Protein AF-A0A445E9C0-F1 (afdb_monomer)

Structure (mmCIF, N/CA/C/O backbone):
data_AF-A0A445E9C0-F1
#
_entry.id   AF-A0A445E9C0-F1
#
loop_
_atom_site.group_PDB
_atom_site.id
_atom_site.type_symbol
_atom_site.label_atom_id
_atom_site.label_alt_id
_atom_site.label_comp_id
_atom_site.label_asym_id
_atom_site.label_entity_id
_atom_site.label_seq_id
_atom_site.pdbx_PDB_ins_code
_atom_site.Cartn_x
_atom_site.Cartn_y
_atom_site.Cartn_z
_atom_site.occupancy
_atom_site.B_iso_or_equiv
_atom_site.auth_seq_id
_atom_site.auth_comp_id
_atom_site.auth_asym_id
_atom_site.auth_atom_id
_atom_site.pdbx_PDB_model_num
ATOM 1 N N . MET A 1 1 ? -3.238 2.840 -32.984 1.00 71.00 1 MET A N 1
ATOM 2 C CA . MET A 1 1 ? -3.424 1.921 -31.841 1.00 71.00 1 MET A CA 1
ATOM 3 C C . MET A 1 1 ? -2.880 2.622 -30.608 1.00 71.00 1 MET A C 1
ATOM 5 O O . MET A 1 1 ? -1.748 3.082 -30.674 1.00 71.00 1 MET A O 1
ATOM 9 N N . THR A 1 2 ? -3.694 2.812 -29.567 1.00 92.88 2 THR A N 1
ATOM 10 C CA . THR A 1 2 ? -3.301 3.534 -28.337 1.00 92.88 2 THR A CA 1
ATOM 11 C C . THR A 1 2 ? -3.072 2.615 -27.149 1.00 92.88 2 THR A C 1
ATOM 13 O O . THR A 1 2 ? -2.412 3.015 -26.199 1.00 92.88 2 THR A O 1
ATOM 16 N N . GLU A 1 3 ? -3.582 1.393 -27.207 1.00 97.25 3 GLU A N 1
ATOM 17 C CA . GLU A 1 3 ? -3.459 0.401 -26.148 1.00 97.25 3 GLU A CA 1
ATOM 18 C C . GLU A 1 3 ? -3.110 -0.936 -26.793 1.00 97.25 3 GLU A C 1
ATOM 20 O O . GLU A 1 3 ? -3.640 -1.264 -27.860 1.00 97.25 3 GLU A O 1
ATOM 25 N N . LEU A 1 4 ? -2.200 -1.674 -26.169 1.00 97.25 4 LEU A N 1
ATOM 26 C CA . LEU A 1 4 ? -1.791 -3.000 -26.600 1.00 97.25 4 LEU A CA 1
ATOM 27 C C . LEU A 1 4 ? -1.614 -3.890 -25.371 1.00 97.25 4 LEU A C 1
ATOM 29 O O . LEU A 1 4 ? -0.887 -3.535 -24.448 1.00 97.25 4 LEU A O 1
ATOM 33 N N . VAL A 1 5 ? -2.263 -5.051 -25.391 1.00 97.06 5 VAL A N 1
ATOM 34 C CA . VAL A 1 5 ? -2.132 -6.083 -24.360 1.00 97.06 5 VAL A CA 1
ATOM 35 C C . VAL A 1 5 ? -1.561 -7.329 -25.018 1.00 97.06 5 VAL A C 1
ATOM 37 O O . VAL A 1 5 ? -2.159 -7.885 -25.941 1.00 97.06 5 VAL A O 1
ATOM 40 N N . LEU A 1 6 ? -0.399 -7.760 -24.549 1.00 95.00 6 LEU A N 1
ATOM 41 C CA . LEU A 1 6 ? 0.241 -9.008 -24.927 1.00 95.00 6 LEU A CA 1
ATOM 42 C C . LEU A 1 6 ? 0.178 -9.943 -23.725 1.00 95.00 6 LEU A C 1
ATOM 44 O O . LEU A 1 6 ? 0.790 -9.664 -22.701 1.00 95.00 6 LEU A O 1
ATOM 48 N N . SER A 1 7 ? -0.550 -11.052 -23.838 1.00 94.56 7 SER A N 1
ATOM 49 C CA . SER A 1 7 ? -0.717 -11.989 -22.726 1.00 94.56 7 SER A CA 1
ATOM 50 C C . SER A 1 7 ? -0.651 -13.447 -23.175 1.00 94.56 7 SER A C 1
ATOM 52 O O . SER A 1 7 ? -0.994 -13.773 -24.313 1.00 94.56 7 SER A O 1
ATOM 54 N N . GLY A 1 8 ? -0.206 -14.333 -22.282 1.00 88.44 8 GLY A N 1
ATOM 55 C CA . GLY A 1 8 ? -0.289 -15.789 -22.451 1.00 88.44 8 GLY A CA 1
ATOM 56 C C . GLY A 1 8 ? 0.671 -16.383 -23.485 1.00 88.44 8 GLY A C 1
ATOM 57 O O . GLY A 1 8 ? 0.443 -17.481 -23.995 1.00 88.44 8 GLY A O 1
ATOM 58 N N . CYS A 1 9 ? 1.754 -15.682 -23.812 1.00 85.56 9 CYS A N 1
ATOM 59 C CA . CYS A 1 9 ? 2.730 -16.108 -24.813 1.00 85.56 9 CYS A CA 1
ATOM 60 C C . CYS A 1 9 ? 3.862 -16.953 -24.199 1.00 85.56 9 CYS A C 1
ATOM 62 O O . CYS A 1 9 ? 5.043 -16.646 -24.364 1.00 85.56 9 CYS A O 1
ATOM 64 N N . GLY A 1 10 ? 3.525 -18.061 -23.529 1.00 84.94 10 GLY A N 1
ATOM 65 C CA . GLY A 1 10 ? 4.489 -18.878 -22.767 1.00 84.94 10 GLY A CA 1
ATOM 66 C C . GLY A 1 10 ? 5.601 -19.547 -23.595 1.00 84.94 10 GLY A C 1
ATOM 67 O O . GLY A 1 10 ? 6.602 -20.012 -23.056 1.00 84.94 10 GLY A O 1
ATOM 68 N N . ASN A 1 11 ? 5.468 -19.585 -24.925 1.00 87.94 11 ASN A N 1
ATOM 69 C CA . ASN A 1 11 ? 6.505 -20.095 -25.827 1.00 87.94 11 ASN A CA 1
ATOM 70 C C . ASN A 1 11 ? 7.369 -19.007 -26.473 1.00 87.94 11 ASN A C 1
ATOM 72 O O . ASN A 1 11 ? 8.263 -19.353 -27.242 1.00 87.94 11 ASN A O 1
ATOM 76 N N . CYS A 1 12 ? 7.108 -17.729 -26.197 1.00 89.19 12 CYS A N 1
ATOM 77 C CA . CYS A 1 12 ? 7.834 -16.624 -26.805 1.00 89.19 12 CYS A CA 1
ATOM 78 C C . CYS A 1 12 ? 9.147 -16.348 -26.062 1.00 89.19 12 CYS A C 1
ATOM 80 O O . CYS A 1 12 ? 9.177 -16.328 -24.834 1.00 89.19 12 CYS A O 1
ATOM 82 N N . TRP A 1 13 ? 10.227 -16.140 -26.813 1.00 88.88 13 TRP A N 1
ATOM 83 C CA . TRP A 1 13 ? 11.582 -15.962 -26.273 1.00 88.88 13 TRP A CA 1
ATOM 84 C C . TRP A 1 13 ? 12.042 -14.502 -26.345 1.00 88.88 13 TRP A C 1
ATOM 86 O O . TRP A 1 13 ? 12.984 -14.133 -25.651 1.00 88.88 13 TRP A O 1
ATOM 96 N N . VAL A 1 14 ? 11.366 -13.694 -27.168 1.00 89.12 14 VAL A N 1
ATOM 97 C CA . VAL A 1 14 ? 11.696 -12.301 -27.488 1.00 89.12 14 VAL A CA 1
ATOM 98 C C . VAL A 1 14 ? 10.394 -11.505 -27.571 1.00 89.12 14 VAL A C 1
ATOM 100 O O . VAL A 1 14 ? 9.390 -12.013 -28.071 1.00 89.12 14 VAL A O 1
ATOM 103 N N . LEU A 1 15 ? 10.381 -10.277 -27.061 1.00 91.19 15 LEU A N 1
ATOM 104 C CA . LEU A 1 15 ? 9.235 -9.385 -27.232 1.00 91.19 15 LEU A CA 1
ATOM 105 C C . LEU A 1 15 ? 9.271 -8.735 -28.622 1.00 91.19 15 LEU A C 1
ATOM 107 O O . LEU A 1 15 ? 10.353 -8.455 -29.129 1.00 91.19 15 LEU A O 1
ATOM 111 N N . PRO A 1 16 ? 8.115 -8.471 -29.251 1.00 89.44 16 PRO A N 1
ATOM 112 C CA . PRO A 1 16 ? 8.094 -7.740 -30.513 1.00 89.44 16 PRO A CA 1
ATOM 113 C C . PRO A 1 16 ? 8.653 -6.318 -30.343 1.00 89.44 16 PRO A C 1
ATOM 115 O O . PRO A 1 16 ? 8.582 -5.739 -29.257 1.00 89.44 16 PRO A O 1
ATOM 118 N N . SER A 1 17 ? 9.148 -5.729 -31.431 1.00 90.44 17 SER A N 1
ATOM 119 C CA . SER A 1 17 ? 9.587 -4.331 -31.465 1.00 90.44 17 SER A CA 1
ATOM 120 C C . SER A 1 17 ? 8.385 -3.391 -31.378 1.00 90.44 17 SER A C 1
ATOM 122 O O . SER A 1 17 ? 7.628 -3.230 -32.336 1.00 90.44 17 SER A O 1
ATOM 124 N N . LEU A 1 18 ? 8.186 -2.776 -30.211 1.00 92.38 18 LEU A N 1
ATOM 125 C CA . LEU A 1 18 ? 7.021 -1.927 -29.928 1.00 92.38 18 LEU A CA 1
ATOM 126 C C . LEU A 1 18 ? 7.375 -0.449 -29.764 1.00 92.38 18 LEU A C 1
ATOM 128 O O . LEU A 1 18 ? 6.487 0.399 -29.869 1.00 92.38 18 LEU A O 1
ATOM 132 N N . GLY A 1 19 ? 8.653 -0.122 -29.548 1.00 88.50 19 GLY A N 1
ATOM 133 C CA . GLY A 1 19 ? 9.086 1.248 -29.266 1.00 88.50 19 GLY A CA 1
ATOM 134 C C . GLY A 1 19 ? 8.800 2.251 -30.383 1.00 88.50 19 GLY A C 1
ATOM 135 O O . GLY A 1 19 ? 8.646 3.436 -30.110 1.00 88.50 19 GLY A O 1
ATOM 136 N N . GLN A 1 20 ? 8.630 1.793 -31.623 1.00 89.44 20 GLN A N 1
ATOM 137 C CA . GLN A 1 20 ? 8.367 2.666 -32.771 1.00 89.44 20 GLN A CA 1
ATOM 138 C C . GLN A 1 20 ? 6.883 3.025 -32.947 1.00 89.44 20 GLN A C 1
ATOM 140 O O . GLN A 1 20 ? 6.543 3.858 -33.788 1.00 89.44 20 GLN A O 1
ATOM 145 N N . LEU A 1 21 ? 5.974 2.439 -32.156 1.00 91.12 21 LEU A N 1
ATOM 146 C CA . LEU A 1 21 ? 4.537 2.688 -32.276 1.00 91.12 21 LEU A CA 1
ATOM 147 C C . LEU A 1 21 ? 4.193 4.129 -31.838 1.00 91.12 21 LEU A C 1
ATOM 149 O O . LEU A 1 21 ? 4.183 4.431 -30.643 1.00 91.12 21 LEU A O 1
ATOM 153 N N . PRO A 1 22 ? 3.838 5.041 -32.770 1.00 88.81 22 PRO A N 1
ATOM 154 C CA . PRO A 1 22 ? 3.845 6.483 -32.507 1.00 88.81 22 PRO A CA 1
ATOM 155 C C . PRO A 1 22 ? 2.691 6.967 -31.627 1.00 88.81 22 PRO A C 1
ATOM 157 O O . PRO A 1 22 ? 2.725 8.091 -31.142 1.00 88.81 22 PRO A O 1
ATOM 160 N N . SER A 1 23 ? 1.648 6.155 -31.451 1.00 94.56 23 SER A N 1
ATOM 161 C CA . SER A 1 23 ? 0.447 6.519 -30.688 1.00 94.56 23 SER A CA 1
ATOM 162 C C . SER A 1 23 ? 0.188 5.608 -29.492 1.00 94.56 23 SER A C 1
ATOM 164 O O . SER A 1 23 ? -0.851 5.766 -28.852 1.00 94.56 23 SER A O 1
ATOM 166 N N . LEU A 1 24 ? 1.078 4.650 -29.208 1.00 96.94 24 LEU A N 1
ATOM 167 C CA . LEU A 1 24 ? 0.902 3.707 -28.107 1.00 96.94 24 LEU A CA 1
ATOM 168 C C . LEU A 1 24 ? 1.020 4.450 -26.771 1.00 96.94 24 LEU A C 1
ATOM 170 O O . LEU A 1 24 ? 2.038 5.081 -26.509 1.00 96.94 24 LEU A O 1
ATOM 174 N N . LYS A 1 25 ? -0.032 4.385 -25.951 1.00 97.75 25 LYS A N 1
ATOM 175 C CA . LYS A 1 25 ? -0.150 5.033 -24.636 1.00 97.75 25 LYS A CA 1
ATOM 176 C C . LYS A 1 25 ? -0.137 4.026 -23.493 1.00 97.75 25 LYS A C 1
ATOM 178 O O . LYS A 1 25 ? 0.461 4.316 -22.463 1.00 97.75 25 LYS A O 1
ATOM 183 N N . THR A 1 26 ? -0.745 2.862 -23.694 1.00 98.25 26 THR A N 1
ATOM 184 C CA . THR A 1 26 ? -0.812 1.796 -22.690 1.00 98.25 26 THR A CA 1
ATOM 185 C C . THR A 1 26 ? -0.255 0.512 -23.275 1.00 98.25 26 THR A C 1
ATOM 187 O O . THR A 1 26 ? -0.689 0.081 -24.344 1.00 98.25 26 THR A O 1
ATOM 190 N N . LEU A 1 27 ? 0.689 -0.098 -22.569 1.00 98.00 27 LEU A N 1
ATOM 191 C CA . LEU A 1 27 ? 1.257 -1.390 -22.915 1.00 98.00 27 LEU A CA 1
ATOM 192 C C . LEU A 1 27 ? 1.183 -2.314 -21.704 1.00 98.00 27 LEU A C 1
ATOM 194 O O . LEU A 1 27 ? 1.716 -1.994 -20.644 1.00 98.00 27 LEU A O 1
ATOM 198 N N . GLU A 1 28 ? 0.541 -3.461 -21.878 1.00 97.94 28 GLU A N 1
ATOM 199 C CA . GLU A 1 28 ? 0.533 -4.542 -20.898 1.00 97.94 28 GLU A CA 1
ATOM 200 C C . GLU A 1 28 ? 1.195 -5.780 -21.497 1.00 97.94 28 GLU A C 1
ATOM 202 O O . GLU A 1 28 ? 0.873 -6.191 -22.612 1.00 97.94 28 GLU A O 1
ATOM 207 N N . ILE A 1 29 ? 2.125 -6.367 -20.751 1.00 96.94 29 ILE A N 1
ATOM 208 C CA . ILE A 1 29 ? 2.843 -7.583 -21.114 1.00 96.94 29 ILE A CA 1
ATOM 209 C C . ILE A 1 29 ? 2.711 -8.555 -19.951 1.00 96.94 29 ILE A C 1
ATOM 211 O O . ILE A 1 29 ? 3.208 -8.283 -18.861 1.00 96.94 29 ILE A O 1
ATOM 215 N N . SER A 1 30 ? 2.049 -9.689 -20.167 1.00 96.75 30 SER A N 1
ATOM 216 C CA . SER A 1 30 ? 1.830 -10.671 -19.109 1.00 96.75 30 SER A CA 1
ATOM 217 C C . SER A 1 30 ? 2.026 -12.123 -19.542 1.00 96.75 30 SER A C 1
ATOM 219 O O . SER A 1 30 ? 1.772 -12.498 -20.687 1.00 96.75 30 SER A O 1
ATOM 221 N N . CYS A 1 31 ? 2.482 -12.973 -18.620 1.00 94.69 31 CYS A N 1
ATOM 222 C CA . CYS A 1 31 ? 2.599 -14.426 -18.827 1.00 94.69 31 CYS A CA 1
ATOM 223 C C . CYS A 1 31 ? 3.508 -14.818 -20.018 1.00 94.69 31 CYS A C 1
ATOM 225 O O . CYS A 1 31 ? 3.124 -15.605 -20.891 1.00 94.69 31 CYS A O 1
ATOM 227 N N . PHE A 1 32 ? 4.716 -14.244 -20.071 1.00 94.12 32 PHE A N 1
ATOM 228 C CA . PHE A 1 32 ? 5.767 -14.568 -21.048 1.00 94.12 32 PHE A CA 1
ATOM 229 C C . PHE A 1 32 ? 6.854 -15.443 -20.402 1.00 94.12 32 PHE A C 1
ATOM 231 O O . PHE A 1 32 ? 7.909 -14.967 -19.984 1.00 94.12 32 PHE A O 1
ATOM 238 N N . ASP A 1 33 ? 6.599 -16.750 -20.336 1.00 92.88 33 ASP A N 1
ATOM 239 C CA . ASP A 1 33 ? 7.371 -17.682 -19.499 1.00 92.88 33 ASP A CA 1
ATOM 240 C C . ASP A 1 33 ? 8.822 -17.918 -19.933 1.00 92.88 33 ASP A C 1
ATOM 242 O O . ASP A 1 33 ? 9.643 -18.325 -19.111 1.00 92.88 33 ASP A O 1
ATOM 246 N N . LYS A 1 34 ? 9.153 -17.700 -21.213 1.00 93.56 34 LYS A N 1
ATOM 247 C CA . LYS A 1 34 ? 10.481 -17.999 -21.783 1.00 93.56 34 LYS A CA 1
ATOM 248 C C . LYS A 1 34 ? 11.332 -16.772 -22.087 1.00 93.56 34 LYS A C 1
ATOM 250 O O . LYS A 1 34 ? 12.518 -16.940 -22.377 1.00 93.56 34 LYS A O 1
ATOM 255 N N . VAL A 1 35 ? 10.770 -15.566 -22.013 1.00 94.38 35 VAL A N 1
ATOM 256 C CA . VAL A 1 35 ? 11.532 -14.332 -22.238 1.00 94.38 35 VAL A CA 1
ATOM 257 C C . VAL A 1 35 ? 12.534 -14.167 -21.105 1.00 94.38 35 VAL A C 1
ATOM 259 O O . VAL A 1 35 ? 12.156 -14.113 -19.936 1.00 94.38 35 VAL A O 1
ATOM 262 N N . LYS A 1 36 ? 13.820 -14.103 -21.459 1.00 92.81 36 LYS A N 1
ATOM 263 C CA . LYS A 1 36 ? 14.916 -13.914 -20.498 1.00 92.81 36 LYS A CA 1
ATOM 264 C C . LYS A 1 36 ? 15.433 -12.490 -20.438 1.00 92.81 36 LYS A C 1
ATOM 266 O O . LYS A 1 36 ? 15.950 -12.063 -19.411 1.00 92.81 36 LYS A O 1
ATOM 271 N N . MET A 1 37 ? 15.296 -11.752 -21.525 1.00 90.69 37 MET A N 1
ATOM 272 C CA . MET A 1 37 ? 15.827 -10.409 -21.650 1.00 90.69 37 MET A CA 1
ATOM 273 C C . MET A 1 37 ? 14.826 -9.559 -22.414 1.00 90.69 37 MET A C 1
ATOM 275 O O . MET A 1 37 ? 14.241 -10.026 -23.388 1.00 90.69 37 MET A O 1
ATOM 279 N N . ILE A 1 38 ? 14.645 -8.328 -21.951 1.00 91.12 38 ILE A N 1
ATOM 280 C CA . ILE A 1 38 ? 14.061 -7.256 -22.753 1.00 91.12 38 ILE A CA 1
ATOM 281 C C . ILE A 1 38 ? 15.251 -6.438 -23.248 1.00 91.12 38 ILE A C 1
ATOM 283 O O . ILE A 1 38 ? 15.847 -5.698 -22.460 1.00 91.12 38 ILE A O 1
ATOM 287 N N . GLY A 1 39 ? 15.662 -6.680 -24.494 1.00 87.12 39 GLY A N 1
ATOM 288 C CA . GLY A 1 39 ? 16.834 -6.060 -25.106 1.00 87.12 39 GLY A CA 1
ATOM 289 C C . GLY A 1 39 ? 16.505 -4.854 -25.983 1.00 87.12 39 GLY A C 1
ATOM 290 O O . GLY A 1 39 ? 15.358 -4.402 -26.065 1.00 87.12 39 GLY A O 1
ATOM 291 N N . GLY A 1 40 ? 17.531 -4.343 -26.666 1.00 83.19 40 GLY A N 1
ATOM 292 C CA . GLY A 1 40 ? 17.436 -3.267 -27.658 1.00 83.19 40 GLY A CA 1
ATOM 293 C C . GLY A 1 40 ? 16.320 -3.443 -28.703 1.00 83.19 40 GLY A C 1
ATOM 294 O O . GLY A 1 40 ? 15.695 -2.458 -29.106 1.00 83.19 40 GLY A O 1
ATOM 295 N N . GLU A 1 41 ? 16.016 -4.686 -29.087 1.00 86.75 41 GLU A N 1
ATOM 296 C CA . GLU A 1 41 ? 14.986 -5.044 -30.069 1.00 86.75 41 GLU A CA 1
ATOM 297 C C . GLU A 1 41 ? 13.571 -4.619 -29.656 1.00 86.75 41 GLU A C 1
ATOM 299 O O . GLU A 1 41 ? 12.702 -4.404 -30.500 1.00 86.75 41 GLU A O 1
ATOM 304 N N . PHE A 1 42 ? 13.331 -4.444 -28.354 1.00 90.06 42 PHE A N 1
ATOM 305 C CA . PHE A 1 42 ? 12.055 -3.959 -27.838 1.00 90.06 42 PHE A CA 1
ATOM 306 C C . PHE A 1 42 ? 11.797 -2.494 -28.226 1.00 90.06 42 PHE A C 1
ATOM 308 O O . PHE A 1 42 ? 10.653 -2.090 -28.471 1.00 90.06 42 PHE A O 1
ATOM 315 N N . TYR A 1 43 ? 12.869 -1.702 -28.310 1.00 87.06 43 TYR A N 1
ATOM 316 C CA . TYR A 1 43 ? 12.831 -0.266 -28.574 1.00 87.06 43 TYR A CA 1
ATOM 317 C C . TYR A 1 43 ? 12.818 0.057 -30.072 1.00 87.06 43 TYR A C 1
ATOM 319 O O . TYR A 1 43 ? 12.137 0.996 -30.495 1.00 87.06 43 TYR A O 1
ATOM 327 N N . LYS A 1 44 ? 13.558 -0.705 -30.884 1.00 81.12 44 LYS A N 1
ATOM 328 C CA . LYS A 1 44 ? 13.691 -0.485 -32.330 1.00 81.12 44 LYS A CA 1
ATOM 329 C C . LYS A 1 44 ? 13.917 -1.792 -33.082 1.00 81.12 44 LYS A C 1
ATOM 331 O O . LYS A 1 44 ? 14.452 -2.741 -32.520 1.00 81.12 44 LYS A O 1
ATOM 336 N N . ASP A 1 45 ? 13.517 -1.799 -34.347 1.00 72.50 45 ASP A N 1
ATOM 337 C CA . ASP A 1 45 ? 13.813 -2.891 -35.272 1.00 72.50 45 ASP A CA 1
ATOM 338 C C . ASP A 1 45 ? 15.271 -2.783 -35.755 1.00 72.50 45 ASP A C 1
ATOM 340 O O . ASP A 1 45 ? 15.788 -1.677 -35.950 1.00 72.50 45 ASP A O 1
ATOM 344 N N . ASP A 1 46 ? 15.950 -3.916 -35.918 1.00 61.72 46 ASP A N 1
ATOM 345 C CA . ASP A 1 46 ? 17.375 -3.987 -36.274 1.00 61.72 46 ASP A CA 1
ATOM 346 C C . ASP A 1 46 ? 17.650 -3.638 -37.752 1.00 61.72 46 ASP A C 1
ATOM 348 O O . ASP A 1 46 ? 18.793 -3.377 -38.134 1.00 61.72 46 ASP A O 1
ATOM 352 N N . GLY A 1 47 ? 16.596 -3.562 -38.571 1.00 56.25 47 GLY A N 1
ATOM 353 C CA . GLY A 1 47 ? 16.661 -3.320 -40.013 1.00 56.25 47 GLY A CA 1
ATOM 354 C C . GLY A 1 47 ? 16.504 -1.868 -40.478 1.00 56.25 47 GLY A C 1
ATOM 355 O O . GLY A 1 47 ? 16.536 -1.626 -41.686 1.00 56.25 47 GLY A O 1
ATOM 356 N N . THR A 1 48 ? 16.316 -0.897 -39.578 1.00 54.72 48 THR A N 1
ATOM 357 C CA . THR A 1 48 ? 16.024 0.496 -39.963 1.00 54.72 48 THR A CA 1
ATOM 358 C C . THR A 1 48 ? 17.034 1.498 -39.405 1.00 54.72 48 THR A C 1
ATOM 360 O O . THR A 1 48 ? 17.147 1.659 -38.189 1.00 54.72 48 THR A O 1
ATOM 363 N N . ASP A 1 49 ? 17.715 2.228 -40.298 1.00 49.00 49 ASP A N 1
ATOM 364 C CA . ASP A 1 49 ? 18.507 3.430 -39.991 1.00 49.00 49 ASP A CA 1
ATOM 365 C C . ASP A 1 49 ? 17.574 4.571 -39.532 1.00 49.00 49 ASP A C 1
ATOM 367 O O . ASP A 1 49 ? 17.279 5.526 -40.250 1.00 49.00 49 ASP A O 1
ATOM 371 N N . HIS A 1 50 ? 17.055 4.453 -38.313 1.00 54.41 50 HIS A N 1
ATOM 372 C CA . HIS A 1 50 ? 16.313 5.502 -37.616 1.00 54.41 50 HIS A CA 1
ATOM 373 C C . HIS A 1 50 ? 17.207 6.117 -36.538 1.00 54.41 50 HIS A C 1
ATOM 375 O O . HIS A 1 50 ? 16.915 6.058 -35.343 1.00 54.41 50 HIS A O 1
ATOM 381 N N . GLN A 1 51 ? 18.343 6.682 -36.962 1.00 54.69 51 GLN A N 1
ATOM 382 C CA . GLN A 1 51 ? 19.165 7.517 -36.088 1.00 54.69 51 GLN A CA 1
ATOM 383 C C . GLN A 1 51 ? 18.311 8.702 -35.599 1.00 54.69 51 GLN A C 1
ATOM 385 O O . GLN A 1 51 ? 17.963 9.579 -36.387 1.00 54.69 51 GLN A O 1
ATOM 390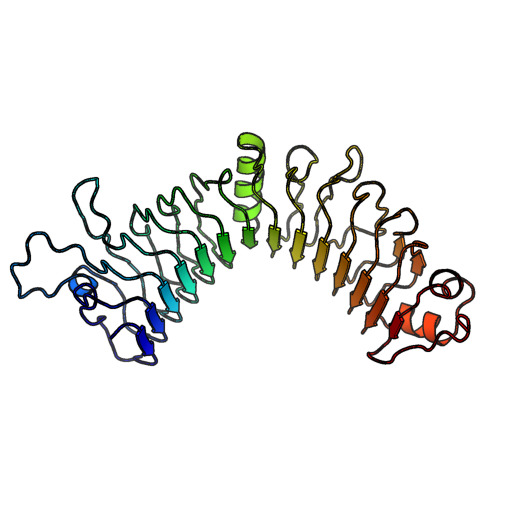 N N . GLY A 1 52 ? 17.950 8.703 -34.311 1.00 62.41 52 GLY A N 1
ATOM 391 C CA . GLY A 1 52 ? 17.318 9.842 -33.632 1.00 62.41 52 GLY A CA 1
ATOM 392 C C . GLY A 1 52 ? 15.819 9.745 -33.308 1.00 62.41 52 GLY A C 1
ATOM 393 O O . GLY A 1 52 ? 15.271 10.728 -32.815 1.00 62.41 52 GLY A O 1
ATOM 394 N N . GLU A 1 53 ? 15.122 8.622 -33.541 1.00 73.94 53 GLU A N 1
ATOM 395 C CA . GLU A 1 53 ? 13.736 8.477 -33.049 1.00 73.94 53 GLU A CA 1
ATOM 396 C C . GLU A 1 53 ? 13.693 7.944 -31.611 1.00 73.94 53 GLU A C 1
ATOM 398 O O . GLU A 1 53 ? 14.100 6.815 -31.340 1.00 73.94 53 GLU A O 1
ATOM 403 N N . ILE A 1 54 ? 13.149 8.758 -30.698 1.00 82.38 54 ILE A N 1
ATOM 404 C CA . ILE A 1 54 ? 12.935 8.392 -29.293 1.00 82.38 54 ILE A CA 1
ATOM 405 C C . ILE A 1 54 ? 11.892 7.259 -29.220 1.00 82.38 54 ILE A C 1
ATOM 407 O O . ILE A 1 54 ? 10.734 7.474 -29.614 1.00 82.38 54 ILE A O 1
ATOM 411 N N . PRO A 1 55 ? 12.257 6.069 -28.702 1.00 88.75 55 PRO A N 1
ATOM 412 C CA . PRO A 1 55 ? 11.312 4.980 -28.487 1.00 88.75 55 PRO A CA 1
ATOM 413 C C . PRO A 1 55 ? 10.166 5.399 -27.560 1.00 88.75 55 PRO A C 1
ATOM 415 O O . PRO A 1 55 ? 10.297 6.312 -26.752 1.00 88.75 55 PRO A O 1
ATOM 418 N N . PHE A 1 56 ? 9.015 4.740 -27.684 1.00 91.50 56 PHE A N 1
ATOM 419 C CA . PHE A 1 56 ? 7.865 4.882 -26.786 1.00 91.50 56 PHE A CA 1
ATOM 420 C C . PHE A 1 56 ? 7.462 6.342 -26.477 1.00 91.50 56 PHE A C 1
ATOM 422 O O . PHE A 1 56 ? 6.958 6.644 -25.396 1.00 91.50 56 PHE A O 1
ATOM 429 N N . ARG A 1 57 ? 7.608 7.255 -27.451 1.00 90.62 57 ARG A N 1
ATOM 430 C CA . ARG A 1 57 ? 7.362 8.709 -27.314 1.00 90.62 57 ARG A CA 1
ATOM 431 C C . ARG A 1 57 ? 6.007 9.123 -26.725 1.00 90.62 57 ARG A C 1
ATOM 433 O O . ARG A 1 57 ? 5.868 10.249 -26.262 1.00 90.62 57 ARG A O 1
ATOM 440 N N . SER A 1 58 ? 4.996 8.256 -26.798 1.00 94.88 58 SER A N 1
ATOM 441 C CA . SER A 1 58 ? 3.632 8.502 -26.299 1.00 94.88 58 SER A CA 1
ATOM 442 C C . SER A 1 58 ? 3.212 7.576 -25.155 1.00 94.88 58 SER A C 1
ATOM 444 O O . SER A 1 58 ? 2.081 7.698 -24.675 1.00 94.88 58 SER A O 1
ATOM 446 N N . LEU A 1 59 ? 4.078 6.645 -24.735 1.00 96.38 59 LEU A N 1
ATOM 447 C CA . LEU A 1 59 ? 3.727 5.638 -23.739 1.00 96.38 59 LEU A CA 1
ATOM 448 C C . LEU A 1 59 ? 3.607 6.298 -22.367 1.00 96.38 59 LEU A C 1
ATOM 450 O O . LEU A 1 59 ? 4.553 6.913 -21.889 1.00 96.38 59 LEU A O 1
ATOM 454 N N . LYS A 1 60 ? 2.436 6.151 -21.751 1.00 97.50 60 LYS A N 1
ATOM 455 C CA . LYS A 1 60 ? 2.080 6.691 -20.433 1.00 97.50 60 LYS A CA 1
ATOM 456 C C . LYS A 1 60 ? 2.029 5.614 -19.364 1.00 97.50 60 LYS A C 1
ATOM 458 O O . LYS A 1 60 ? 2.313 5.901 -18.206 1.00 97.50 60 LYS A O 1
ATOM 463 N N . THR A 1 61 ? 1.679 4.392 -19.748 1.00 98.19 61 THR A N 1
ATOM 464 C CA . THR A 1 61 ? 1.450 3.297 -18.811 1.00 98.19 61 THR A CA 1
ATOM 465 C C . THR A 1 61 ? 2.086 2.017 -19.329 1.00 98.19 61 THR A C 1
ATOM 467 O O . THR A 1 61 ? 1.805 1.597 -20.454 1.00 98.19 61 THR A O 1
ATOM 470 N N . LEU A 1 62 ? 2.926 1.404 -18.496 1.00 97.25 62 LEU A N 1
ATOM 471 C CA . LEU A 1 62 ? 3.586 0.135 -18.773 1.00 97.25 62 LEU A CA 1
ATOM 472 C C . LEU A 1 62 ? 3.361 -0.839 -17.617 1.00 97.25 62 LEU A C 1
ATOM 474 O O . LEU A 1 62 ? 3.811 -0.603 -16.495 1.00 97.25 62 LEU A O 1
ATOM 478 N N . TYR A 1 63 ? 2.695 -1.947 -17.923 1.00 97.62 63 TYR A N 1
ATOM 479 C CA . TYR A 1 63 ? 2.480 -3.056 -17.006 1.00 97.62 63 TYR A CA 1
ATOM 480 C C . TYR A 1 63 ? 3.222 -4.286 -17.503 1.00 97.62 63 TYR A C 1
ATOM 482 O O . TYR A 1 63 ? 3.034 -4.712 -18.641 1.00 97.62 63 TYR A O 1
ATOM 490 N N . ILE A 1 64 ? 4.054 -4.866 -16.645 1.00 95.81 64 ILE A N 1
ATOM 491 C CA . ILE A 1 64 ? 4.750 -6.118 -16.924 1.00 95.81 64 ILE A CA 1
ATOM 492 C C . ILE A 1 64 ? 4.466 -7.083 -15.781 1.00 95.81 64 ILE A C 1
ATOM 494 O O . ILE A 1 64 ? 4.751 -6.769 -14.626 1.00 95.81 64 ILE A O 1
ATOM 498 N N . SER A 1 65 ? 3.891 -8.249 -16.069 1.00 96.44 65 SER A N 1
ATOM 499 C CA . SER A 1 65 ? 3.580 -9.214 -15.017 1.00 96.44 65 SER A CA 1
ATOM 500 C C . SER A 1 65 ? 3.799 -10.674 -15.392 1.00 96.44 65 SER A C 1
ATOM 502 O O . SER A 1 65 ? 3.662 -11.078 -16.543 1.00 96.44 65 SER A O 1
ATOM 504 N N . GLY A 1 66 ? 4.143 -11.504 -14.408 1.00 94.75 66 GLY A N 1
ATOM 505 C CA . GLY A 1 66 ? 4.238 -12.950 -14.604 1.00 94.75 66 GLY A CA 1
ATOM 506 C C . GLY A 1 66 ? 5.256 -13.330 -15.680 1.00 94.75 66 GLY A C 1
ATOM 507 O O . GLY A 1 66 ? 4.926 -14.046 -16.624 1.00 94.75 66 GLY A O 1
ATOM 508 N N . MET A 1 67 ? 6.488 -12.829 -15.560 1.00 94.38 67 MET A N 1
ATOM 509 C CA . MET A 1 67 ? 7.605 -13.172 -16.448 1.00 94.38 67 MET A CA 1
ATOM 510 C C . MET A 1 67 ? 8.681 -13.942 -15.660 1.00 94.38 67 MET A C 1
ATOM 512 O O . MET A 1 67 ? 9.706 -13.378 -15.273 1.00 94.38 67 MET A O 1
ATOM 516 N N . PRO A 1 68 ? 8.476 -15.247 -15.390 1.00 93.44 68 PRO A N 1
ATOM 517 C CA . PRO A 1 68 ? 9.290 -16.022 -14.446 1.00 93.44 68 PRO A CA 1
ATOM 518 C C . PRO A 1 68 ? 10.744 -16.255 -14.883 1.00 93.44 68 PRO A C 1
ATOM 520 O O . PRO A 1 68 ? 11.597 -16.553 -14.044 1.00 93.44 68 PRO A O 1
ATOM 523 N N . CYS A 1 69 ? 11.042 -16.157 -16.183 1.00 94.19 69 CYS A N 1
ATOM 524 C CA . CYS A 1 69 ? 12.401 -16.299 -16.713 1.00 94.19 69 CYS A CA 1
ATOM 525 C C . CYS A 1 69 ? 13.101 -14.971 -16.998 1.00 94.19 69 CYS A C 1
ATOM 527 O O . CYS A 1 69 ? 14.263 -15.013 -17.393 1.00 94.19 69 CYS A O 1
ATOM 529 N N . TRP A 1 70 ? 12.435 -13.830 -16.814 1.00 93.50 70 TRP A N 1
ATOM 530 C CA . TRP A 1 70 ? 13.006 -12.536 -17.159 1.00 93.50 70 TRP A CA 1
ATOM 531 C C . TRP A 1 70 ? 14.110 -12.156 -16.176 1.00 93.50 70 TRP A C 1
ATOM 533 O O . TRP A 1 70 ? 13.870 -12.025 -14.981 1.00 93.50 70 TRP A O 1
ATOM 543 N N . GLU A 1 71 ? 15.327 -12.015 -16.695 1.00 91.25 71 GLU A N 1
ATOM 544 C CA . GLU A 1 71 ? 16.550 -11.806 -15.924 1.00 91.25 71 GLU A CA 1
ATOM 545 C C . GLU A 1 71 ? 17.103 -10.387 -16.069 1.00 91.25 71 GLU A C 1
ATOM 547 O O . GLU A 1 71 ? 17.631 -9.847 -15.102 1.00 91.25 71 GLU A O 1
ATOM 552 N N . LYS A 1 72 ? 17.002 -9.766 -17.250 1.00 88.88 72 LYS A N 1
ATOM 553 C CA . LYS A 1 72 ? 17.631 -8.463 -17.520 1.00 88.88 72 LYS A CA 1
ATOM 554 C C . LYS A 1 72 ? 16.734 -7.543 -18.342 1.00 88.88 72 LYS A C 1
ATOM 556 O O . LYS A 1 72 ? 16.144 -7.966 -19.339 1.00 88.88 72 LYS A O 1
ATOM 561 N N . TRP A 1 73 ? 16.688 -6.272 -17.954 1.00 89.19 73 TRP A N 1
ATOM 562 C CA . TRP A 1 73 ? 16.203 -5.178 -18.793 1.00 89.19 73 TRP A CA 1
ATOM 563 C C . TRP A 1 73 ? 17.405 -4.377 -19.295 1.00 89.19 73 TRP A C 1
ATOM 565 O O . TRP A 1 73 ? 18.182 -3.853 -18.501 1.00 89.19 73 TRP A O 1
ATOM 575 N N . GLU A 1 74 ? 17.607 -4.322 -20.607 1.00 82.75 74 GLU A N 1
ATOM 576 C CA . GLU A 1 74 ? 18.647 -3.487 -21.200 1.00 82.75 74 GLU A CA 1
ATOM 577 C C . GLU A 1 74 ? 18.217 -2.013 -21.233 1.00 82.75 74 GLU A C 1
ATOM 579 O O . GLU A 1 74 ? 17.146 -1.668 -21.748 1.00 82.75 74 GLU A O 1
ATOM 584 N N . SER A 1 75 ? 19.053 -1.141 -20.661 1.00 72.56 75 SER A N 1
ATOM 585 C CA . SER A 1 75 ? 18.878 0.304 -20.791 1.00 72.56 75 SER A CA 1
ATOM 586 C C . SER A 1 75 ? 19.145 0.711 -22.232 1.00 72.56 75 SER A C 1
ATOM 588 O O . SER A 1 75 ? 20.114 0.267 -22.842 1.00 72.56 75 SER A O 1
ATOM 590 N N . PHE A 1 76 ? 18.300 1.585 -22.763 1.00 70.06 76 PHE A N 1
ATOM 591 C CA . PHE A 1 76 ? 18.559 2.227 -24.039 1.00 70.06 76 PHE A CA 1
ATOM 592 C C . PHE A 1 76 ? 19.517 3.396 -23.783 1.00 70.06 76 PHE A C 1
ATOM 594 O O . PHE A 1 76 ? 19.139 4.359 -23.116 1.00 70.06 76 PHE A O 1
ATOM 601 N N . GLU A 1 77 ? 20.773 3.266 -24.217 1.00 59.38 77 GLU A N 1
ATOM 602 C CA . GLU A 1 77 ? 21.754 4.350 -24.139 1.00 59.38 77 GLU A CA 1
ATOM 603 C C . GLU A 1 77 ? 21.350 5.456 -25.114 1.00 59.38 77 GLU A C 1
ATOM 605 O O . GLU A 1 77 ? 21.287 5.261 -26.328 1.00 59.38 77 GLU A O 1
ATOM 610 N N . CYS A 1 78 ? 21.057 6.610 -24.545 1.00 57.59 78 CYS A N 1
ATOM 611 C CA . CYS A 1 78 ? 20.763 7.849 -25.229 1.00 57.59 78 CYS A CA 1
ATOM 612 C C . CYS A 1 78 ? 21.700 8.917 -24.652 1.00 57.59 78 CYS A C 1
ATOM 614 O O . CYS A 1 78 ? 22.172 8.763 -23.521 1.00 57.59 78 CYS A O 1
ATOM 616 N N . ASP A 1 79 ? 21.964 9.987 -25.404 1.00 57.56 79 ASP A N 1
ATOM 617 C CA . ASP A 1 79 ? 22.652 11.163 -24.859 1.00 57.56 79 ASP A CA 1
ATOM 618 C C . ASP A 1 79 ? 21.901 11.677 -23.609 1.00 57.56 79 ASP A C 1
ATOM 620 O O . ASP A 1 79 ? 20.706 11.420 -23.469 1.00 57.56 79 ASP A O 1
ATOM 624 N N . ASP A 1 80 ? 22.587 12.379 -22.697 1.00 55.38 80 ASP A N 1
ATOM 625 C CA . ASP A 1 80 ? 22.166 12.664 -21.302 1.00 55.38 80 ASP A CA 1
ATOM 626 C C . ASP A 1 80 ? 20.726 13.211 -21.088 1.00 55.38 80 ASP A C 1
ATOM 628 O O . ASP A 1 80 ? 20.216 13.171 -19.962 1.00 55.38 80 ASP A O 1
ATOM 632 N N . ASP A 1 81 ? 20.054 13.690 -22.140 1.00 56.53 81 ASP A N 1
ATOM 633 C CA . ASP A 1 81 ? 18.695 14.247 -22.117 1.00 56.53 81 ASP A CA 1
ATOM 634 C C . ASP A 1 81 ? 17.610 13.353 -22.762 1.00 56.53 81 ASP A C 1
ATOM 636 O O . ASP A 1 81 ? 16.415 13.595 -22.556 1.00 56.53 81 ASP A O 1
ATOM 640 N N . ASP A 1 82 ? 17.978 12.304 -23.500 1.00 65.25 82 ASP A N 1
ATOM 641 C CA . ASP A 1 82 ? 17.029 11.463 -24.233 1.00 65.25 82 ASP A CA 1
ATOM 642 C C . ASP A 1 82 ? 16.640 10.225 -23.399 1.00 65.25 82 ASP A C 1
ATOM 644 O O . ASP A 1 82 ? 17.418 9.307 -23.165 1.00 65.25 82 ASP A O 1
ATOM 648 N N . ALA A 1 83 ? 15.394 10.167 -22.923 1.00 76.19 83 ALA A N 1
ATOM 649 C CA . ALA A 1 83 ? 14.865 8.994 -22.221 1.00 76.19 83 ALA A CA 1
ATOM 650 C C . ALA A 1 83 ? 14.065 8.109 -23.192 1.00 76.19 83 ALA A C 1
ATOM 652 O O . ALA A 1 83 ? 13.211 8.639 -23.903 1.00 76.19 83 ALA A O 1
ATOM 653 N N . PRO A 1 84 ? 14.209 6.768 -23.173 1.00 83.31 84 PRO A N 1
ATOM 654 C CA . PRO A 1 84 ? 13.398 5.873 -24.010 1.00 83.31 84 PRO A CA 1
ATOM 655 C C . PRO A 1 84 ? 11.914 5.853 -23.622 1.00 83.31 84 PRO A C 1
ATOM 657 O O . PRO A 1 84 ? 11.111 5.223 -24.296 1.00 83.31 84 PRO A O 1
ATOM 660 N N . PHE A 1 85 ? 11.551 6.499 -22.513 1.00 90.25 85 PHE A N 1
ATOM 661 C CA . PHE A 1 85 ? 10.197 6.568 -21.976 1.00 90.25 85 PHE A CA 1
ATOM 662 C C . PHE A 1 85 ? 9.884 8.006 -21.516 1.00 90.25 85 PHE A C 1
ATOM 664 O O . PHE A 1 85 ? 9.681 8.249 -20.323 1.00 90.25 85 PHE A O 1
ATOM 671 N N . PRO A 1 86 ? 9.851 8.997 -22.427 1.00 89.56 86 PRO A N 1
ATOM 672 C CA . PRO A 1 86 ? 9.794 10.412 -22.048 1.00 89.56 86 PRO A CA 1
ATOM 673 C C . PRO A 1 86 ? 8.468 10.802 -21.372 1.00 89.56 86 PRO A C 1
ATOM 675 O O . PRO A 1 86 ? 8.429 11.733 -20.569 1.00 89.56 86 PRO A O 1
ATOM 678 N N . GLN A 1 87 ? 7.377 10.088 -21.673 1.00 94.12 87 GLN A N 1
ATOM 679 C CA . GLN A 1 87 ? 6.025 10.369 -21.174 1.00 94.12 87 GLN A CA 1
ATOM 680 C C . GLN A 1 87 ? 5.485 9.307 -20.209 1.00 94.12 87 GLN A C 1
ATOM 682 O O . GLN A 1 87 ? 4.305 9.362 -19.871 1.00 94.12 87 GLN A O 1
ATOM 687 N N . LEU A 1 88 ? 6.309 8.349 -19.771 1.00 95.00 88 LEU A N 1
ATOM 688 C CA . LEU A 1 88 ? 5.837 7.257 -18.923 1.00 95.00 88 LEU A CA 1
ATOM 689 C C . LEU A 1 88 ? 5.483 7.789 -17.534 1.00 95.00 88 LEU A C 1
ATOM 691 O O . LEU A 1 88 ? 6.350 8.269 -16.812 1.00 95.00 88 LEU A O 1
ATOM 695 N N . GLU A 1 89 ? 4.201 7.705 -17.182 1.00 96.69 89 GLU A N 1
ATOM 696 C CA . GLU A 1 89 ? 3.635 8.201 -15.925 1.00 96.69 89 GLU A CA 1
ATOM 697 C C . GLU A 1 89 ? 3.474 7.075 -14.896 1.00 96.69 89 GLU A C 1
ATOM 699 O O . GLU A 1 89 ? 3.631 7.320 -13.700 1.00 96.69 89 GLU A O 1
ATOM 704 N N . VAL A 1 90 ? 3.184 5.854 -15.359 1.00 97.19 90 VAL A N 1
ATOM 705 C CA . VAL A 1 90 ? 2.936 4.673 -14.521 1.00 97.19 90 VAL A CA 1
ATOM 706 C C . VAL A 1 90 ? 3.772 3.499 -15.016 1.00 97.19 90 VAL A C 1
ATOM 708 O O . VAL A 1 90 ? 3.638 3.079 -16.169 1.00 97.19 90 VAL A O 1
ATOM 711 N N . LEU A 1 91 ? 4.587 2.938 -14.128 1.00 95.25 91 LEU A N 1
ATOM 712 C CA . LEU A 1 91 ? 5.317 1.694 -14.350 1.00 95.25 91 LEU A CA 1
ATOM 713 C C . LEU A 1 91 ? 4.932 0.703 -13.257 1.00 95.25 91 LEU A C 1
ATOM 715 O O . LEU A 1 91 ? 5.098 0.998 -12.073 1.00 95.25 91 LEU A O 1
ATOM 719 N N . SER A 1 92 ? 4.443 -0.480 -13.628 1.00 95.00 92 SER A N 1
ATOM 720 C CA . SER A 1 92 ? 4.265 -1.547 -12.643 1.00 95.00 92 SER A CA 1
ATOM 721 C C . SER A 1 92 ? 4.782 -2.897 -13.108 1.00 95.00 92 SER A C 1
ATOM 723 O O . SER A 1 92 ? 4.478 -3.347 -14.211 1.00 95.00 92 SER A O 1
ATOM 725 N N . ILE A 1 93 ? 5.550 -3.548 -12.234 1.00 93.69 93 ILE A N 1
ATOM 726 C CA . ILE A 1 93 ? 6.230 -4.814 -12.493 1.00 93.69 93 ILE A CA 1
ATOM 727 C C . ILE A 1 93 ? 5.911 -5.797 -11.372 1.00 93.69 93 ILE A C 1
ATOM 729 O O . ILE A 1 93 ? 6.191 -5.531 -10.206 1.00 93.69 93 ILE A O 1
ATOM 733 N N . TRP A 1 94 ? 5.294 -6.920 -11.723 1.00 94.62 94 TRP A N 1
ATOM 734 C CA . TRP A 1 94 ? 4.759 -7.878 -10.756 1.00 94.62 94 TRP A CA 1
ATOM 735 C C . TRP A 1 94 ? 5.161 -9.302 -11.132 1.00 94.62 94 TRP A C 1
ATOM 737 O O . TRP A 1 94 ? 5.108 -9.664 -12.299 1.00 94.62 94 TRP A O 1
ATOM 747 N N . ASP A 1 95 ? 5.493 -10.153 -10.163 1.00 93.94 95 ASP A N 1
ATOM 748 C CA . ASP A 1 95 ? 5.747 -11.582 -10.423 1.00 93.94 95 ASP A CA 1
ATOM 749 C C . ASP A 1 95 ? 6.884 -11.839 -11.434 1.00 93.94 95 ASP A C 1
ATOM 751 O O . ASP A 1 95 ? 6.765 -12.654 -12.355 1.00 93.94 95 ASP A O 1
ATOM 755 N N . CYS A 1 96 ? 8.005 -11.140 -11.252 1.00 92.50 96 CYS A N 1
ATOM 756 C CA . CYS A 1 96 ? 9.213 -11.266 -12.071 1.00 92.50 96 CYS A CA 1
ATOM 757 C C . CYS A 1 96 ? 10.413 -11.651 -11.179 1.00 92.50 96 CYS A C 1
ATOM 759 O O . CYS A 1 96 ? 11.323 -10.847 -10.971 1.00 92.50 96 CYS A O 1
ATOM 761 N N . PRO A 1 97 ? 10.443 -12.875 -10.616 1.00 90.62 97 PRO A N 1
ATOM 762 C CA . PRO A 1 97 ? 11.345 -13.244 -9.517 1.00 90.62 97 PRO A CA 1
ATOM 763 C C . PRO A 1 97 ? 12.832 -13.270 -9.893 1.00 90.62 97 PRO A C 1
ATOM 765 O O . PRO A 1 97 ? 13.689 -13.120 -9.024 1.00 90.62 97 PRO A O 1
ATOM 768 N N . LYS A 1 98 ? 13.152 -13.466 -11.178 1.00 90.69 98 LYS A N 1
ATOM 769 C CA . LYS A 1 98 ? 14.534 -13.513 -11.678 1.00 90.69 98 LYS A CA 1
ATOM 770 C C . LYS A 1 98 ? 15.067 -12.167 -12.152 1.00 90.69 98 LYS A C 1
ATOM 772 O O . LYS A 1 98 ? 16.233 -12.116 -12.540 1.00 90.69 98 LYS A O 1
ATOM 777 N N . LEU A 1 99 ? 14.248 -11.115 -12.142 1.00 88.50 99 LEU A N 1
ATOM 778 C CA . LEU A 1 99 ? 14.645 -9.815 -12.662 1.00 88.50 99 LEU A CA 1
ATOM 779 C C . LEU A 1 99 ? 15.798 -9.256 -11.826 1.00 88.50 99 LEU A C 1
ATOM 781 O O . LEU A 1 99 ? 15.677 -9.112 -10.612 1.00 88.50 99 LEU A O 1
ATOM 785 N N . ARG A 1 100 ? 16.911 -8.945 -12.492 1.00 83.06 100 ARG A N 1
ATOM 786 C CA . ARG A 1 100 ? 18.141 -8.411 -11.904 1.00 83.06 100 ARG A CA 1
ATOM 787 C C . ARG A 1 100 ? 18.537 -7.103 -12.576 1.00 83.06 100 ARG A C 1
ATOM 789 O O . ARG A 1 100 ? 18.177 -6.832 -13.721 1.00 83.06 100 ARG A O 1
ATOM 796 N N . GLY A 1 101 ? 19.401 -6.366 -11.885 1.00 71.69 101 GLY A N 1
ATOM 797 C CA . GLY A 1 101 ? 20.007 -5.140 -12.391 1.00 71.69 101 GLY A CA 1
ATOM 798 C C . GLY A 1 101 ? 19.131 -3.910 -12.188 1.00 71.69 101 GLY A C 1
ATOM 799 O O . GLY A 1 101 ? 18.242 -3.895 -11.332 1.00 71.69 101 GLY A O 1
ATOM 800 N N . ASP A 1 102 ? 19.433 -2.883 -12.974 1.00 65.88 102 ASP A N 1
ATOM 801 C CA . ASP A 1 102 ? 18.913 -1.534 -12.787 1.00 65.88 102 ASP A CA 1
ATOM 802 C C . ASP A 1 102 ? 17.790 -1.262 -13.791 1.00 65.88 102 ASP A C 1
ATOM 804 O O . ASP A 1 102 ? 17.805 -1.755 -14.922 1.00 65.88 102 ASP A O 1
ATOM 808 N N . PHE A 1 103 ? 16.805 -0.467 -13.379 1.00 72.69 103 PHE A N 1
ATOM 809 C CA . PHE A 1 103 ? 15.800 0.067 -14.295 1.00 72.69 103 PHE A CA 1
ATOM 810 C C . PHE A 1 103 ? 16.426 1.061 -15.280 1.00 72.69 103 PHE A C 1
ATOM 812 O O . PHE A 1 103 ? 17.515 1.578 -15.010 1.00 72.69 103 PHE A O 1
ATOM 819 N N . PRO A 1 104 ? 15.728 1.395 -16.388 1.00 70.56 104 PRO A N 1
ATOM 820 C CA . PRO A 1 104 ? 16.079 2.559 -17.194 1.00 70.56 104 PRO A CA 1
ATOM 821 C C . PRO A 1 104 ? 16.358 3.761 -16.283 1.00 70.56 104 PRO A C 1
ATOM 823 O O . PRO A 1 104 ? 15.537 4.116 -15.435 1.00 70.56 104 PRO A O 1
ATOM 826 N N . THR A 1 105 ? 17.550 4.340 -16.415 1.00 71.94 105 THR A N 1
ATOM 827 C CA . THR A 1 105 ? 18.140 5.206 -15.382 1.00 71.94 105 THR A CA 1
ATOM 828 C C . THR A 1 105 ? 17.388 6.520 -15.194 1.00 71.94 105 THR A C 1
ATOM 830 O O . THR A 1 105 ? 17.421 7.085 -14.100 1.00 71.94 105 THR A O 1
ATOM 833 N N . PHE A 1 106 ? 16.668 6.991 -16.216 1.00 80.88 106 PHE A N 1
ATOM 834 C CA . PHE A 1 106 ? 15.914 8.239 -16.175 1.00 80.88 106 PHE A CA 1
ATOM 835 C C . PHE A 1 106 ? 14.481 8.067 -16.684 1.00 80.88 106 PHE A C 1
ATOM 837 O O . PHE A 1 106 ? 14.250 7.712 -17.839 1.00 80.88 106 PHE A O 1
ATOM 844 N N . LEU A 1 107 ? 13.514 8.362 -15.811 1.00 87.75 107 LEU A N 1
ATOM 845 C CA . LEU A 1 107 ? 12.083 8.351 -16.115 1.00 87.75 107 LEU A CA 1
ATOM 846 C C . LEU A 1 107 ? 11.482 9.714 -15.715 1.00 87.75 107 LEU A C 1
ATOM 848 O O . LEU A 1 107 ? 10.952 9.859 -14.610 1.00 87.75 107 LEU A O 1
ATOM 852 N N . PRO A 1 108 ? 11.589 10.744 -16.582 1.00 88.44 108 PRO A N 1
ATOM 853 C CA . PRO A 1 108 ? 11.301 12.139 -16.224 1.00 88.44 108 PRO A CA 1
ATOM 854 C C . PRO A 1 108 ? 9.849 12.401 -15.820 1.00 88.44 108 PRO A C 1
ATOM 856 O O . PRO A 1 108 ? 9.591 13.295 -15.017 1.00 88.44 108 PRO A O 1
ATOM 859 N N . SER A 1 109 ? 8.914 11.635 -16.383 1.00 93.56 109 SER A N 1
ATOM 860 C CA . SER A 1 109 ? 7.472 11.833 -16.209 1.00 93.56 109 SER A CA 1
ATOM 861 C C . SER A 1 109 ? 6.834 10.868 -15.202 1.00 93.56 109 SER A C 1
ATOM 863 O O . SER A 1 109 ? 5.615 10.909 -15.023 1.00 93.56 109 SER A O 1
ATOM 865 N N . LEU A 1 110 ? 7.627 10.006 -14.554 1.00 93.31 110 LEU A N 1
ATOM 866 C CA . LEU A 1 110 ? 7.105 8.917 -13.730 1.00 93.31 110 LEU A CA 1
ATOM 867 C C . LEU A 1 110 ? 6.516 9.442 -12.421 1.00 93.31 110 LEU A C 1
ATOM 869 O O . LEU A 1 110 ? 7.213 10.064 -11.620 1.00 93.31 110 LEU A O 1
ATOM 873 N N . LYS A 1 111 ? 5.234 9.142 -12.205 1.00 95.06 111 LYS A N 1
ATOM 874 C CA . LYS A 1 111 ? 4.462 9.526 -11.016 1.00 95.06 111 LYS A CA 1
ATOM 875 C C . LYS A 1 111 ? 4.185 8.340 -10.104 1.00 95.06 111 LYS A C 1
ATOM 877 O O . LYS A 1 111 ? 4.125 8.530 -8.892 1.00 95.06 111 LYS A O 1
ATOM 882 N N . ASP A 1 112 ? 4.011 7.153 -10.678 1.00 95.62 112 ASP A N 1
ATOM 883 C CA . ASP A 1 112 ? 3.637 5.932 -9.965 1.00 95.62 112 ASP A CA 1
ATOM 884 C C . ASP A 1 112 ? 4.555 4.771 -10.362 1.00 95.62 112 ASP A C 1
ATOM 886 O O . ASP A 1 112 ? 4.668 4.423 -11.543 1.00 95.62 112 ASP A O 1
ATOM 890 N N . LEU A 1 113 ? 5.223 4.194 -9.363 1.00 93.00 113 LEU A N 1
ATOM 891 C CA . LEU A 1 113 ? 6.076 3.024 -9.507 1.00 93.00 113 LEU A CA 1
ATOM 892 C C . LEU A 1 113 ? 5.606 1.911 -8.571 1.00 93.00 113 LEU A C 1
ATOM 894 O O . LEU A 1 113 ? 5.686 2.037 -7.349 1.00 93.00 113 LEU A O 1
ATOM 898 N N . GLY A 1 114 ? 5.193 0.789 -9.156 1.00 92.50 114 GLY A N 1
ATOM 899 C CA . GLY A 1 114 ? 4.831 -0.423 -8.429 1.00 92.50 114 GLY A CA 1
ATOM 900 C C . GLY A 1 114 ? 5.760 -1.582 -8.761 1.00 92.50 114 GLY A C 1
ATOM 901 O O . GLY A 1 114 ? 5.887 -1.961 -9.920 1.00 92.50 114 GLY A O 1
ATOM 902 N N . ILE A 1 115 ? 6.388 -2.179 -7.758 1.00 90.31 115 ILE A N 1
ATOM 903 C CA . ILE A 1 115 ? 7.231 -3.363 -7.915 1.00 90.31 115 ILE A CA 1
ATOM 904 C C . ILE A 1 115 ? 6.800 -4.386 -6.872 1.00 90.31 115 ILE A C 1
ATOM 906 O O . ILE A 1 115 ? 6.807 -4.097 -5.678 1.00 90.31 115 ILE A O 1
ATOM 910 N N . ALA A 1 116 ? 6.431 -5.586 -7.307 1.00 91.06 116 ALA A N 1
ATOM 911 C CA . ALA A 1 116 ? 6.011 -6.650 -6.405 1.00 91.06 116 ALA A CA 1
ATOM 912 C C . ALA A 1 116 ? 6.575 -8.008 -6.826 1.00 91.06 116 ALA A C 1
ATOM 914 O O . ALA A 1 116 ? 6.604 -8.325 -8.017 1.00 91.06 116 ALA A O 1
ATOM 915 N N . ARG A 1 117 ? 6.964 -8.842 -5.854 1.00 89.00 117 ARG A N 1
ATOM 916 C CA . ARG A 1 117 ? 7.392 -10.235 -6.091 1.00 89.00 117 ARG A CA 1
ATOM 917 C C . ARG A 1 117 ? 8.536 -10.319 -7.119 1.00 89.00 117 ARG A C 1
ATOM 919 O O . ARG A 1 117 ? 8.491 -11.082 -8.084 1.00 89.00 117 ARG A O 1
ATOM 926 N N . CYS A 1 118 ? 9.548 -9.472 -6.919 1.00 86.88 118 CYS A N 1
ATOM 927 C CA . CYS A 1 118 ? 10.756 -9.354 -7.745 1.00 86.88 118 CYS A CA 1
ATOM 928 C C . CYS A 1 118 ? 11.992 -9.627 -6.873 1.00 86.88 118 CYS A C 1
ATOM 930 O O . CYS A 1 118 ? 12.722 -8.716 -6.499 1.00 86.88 118 CYS A O 1
ATOM 932 N N . GLU A 1 119 ? 12.189 -10.887 -6.487 1.00 81.81 119 GLU A N 1
ATOM 933 C CA . GLU A 1 119 ? 13.072 -11.279 -5.376 1.00 81.81 119 GLU A CA 1
ATOM 934 C C . GLU A 1 119 ? 14.552 -10.923 -5.587 1.00 81.81 119 GLU A C 1
ATOM 936 O O . GLU A 1 119 ? 15.202 -10.448 -4.656 1.00 81.81 119 GLU A O 1
ATOM 941 N N . GLN A 1 120 ? 15.065 -11.114 -6.808 1.00 79.88 120 GLN A N 1
ATOM 942 C CA . GLN A 1 120 ? 16.478 -10.902 -7.171 1.00 79.88 120 GLN A CA 1
ATOM 943 C C . GLN A 1 120 ? 16.786 -9.471 -7.628 1.00 79.88 120 GLN A C 1
ATOM 945 O O . GLN A 1 120 ? 17.872 -9.183 -8.146 1.00 79.88 120 GLN A O 1
ATOM 950 N N . LEU A 1 121 ? 15.822 -8.565 -7.470 1.00 74.94 121 LEU A N 1
ATOM 951 C CA . LEU A 1 121 ? 15.977 -7.191 -7.894 1.00 74.94 121 LEU A CA 1
ATOM 952 C C . LEU A 1 121 ? 16.831 -6.437 -6.868 1.00 74.94 121 LEU A C 1
ATOM 954 O O . LEU A 1 121 ? 16.357 -6.040 -5.806 1.00 74.94 121 LEU A O 1
ATOM 958 N N . GLY A 1 122 ? 18.092 -6.179 -7.215 1.00 64.75 122 GLY A N 1
ATOM 959 C CA . GLY A 1 122 ? 19.029 -5.390 -6.402 1.00 64.75 122 GLY A CA 1
ATOM 960 C C . GLY A 1 122 ? 18.740 -3.879 -6.360 1.00 64.75 122 GLY A C 1
ATOM 961 O O . GLY A 1 122 ? 19.665 -3.107 -6.131 1.0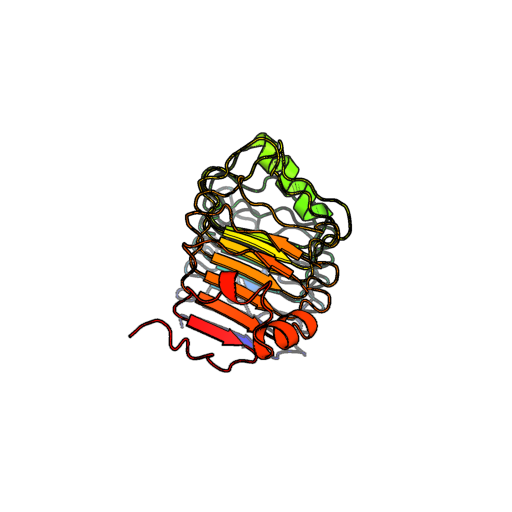0 64.75 122 GLY A O 1
ATOM 962 N N . CYS A 1 123 ? 17.493 -3.468 -6.615 1.00 59.12 123 CYS A N 1
ATOM 963 C CA . CYS A 1 123 ? 17.077 -2.185 -7.195 1.00 59.12 123 CYS A CA 1
ATOM 964 C C . CYS A 1 123 ? 17.826 -0.929 -6.721 1.00 59.12 123 CYS A C 1
ATOM 966 O O . CYS A 1 123 ? 17.790 -0.576 -5.542 1.00 59.12 123 CYS A O 1
ATOM 968 N N . TYR A 1 124 ? 18.311 -0.158 -7.696 1.00 64.19 124 TYR A N 1
ATOM 969 C CA . TYR A 1 124 ? 18.330 1.302 -7.623 1.00 64.19 124 TYR A CA 1
ATOM 970 C C . TYR A 1 124 ? 17.013 1.804 -8.218 1.00 64.19 124 TYR A C 1
ATOM 972 O O . TYR A 1 124 ? 16.595 1.345 -9.284 1.00 64.19 124 TYR A O 1
ATOM 980 N N . LEU A 1 125 ? 16.322 2.705 -7.519 1.00 71.62 125 LEU A N 1
ATOM 981 C CA . LEU A 1 125 ? 15.143 3.350 -8.092 1.00 71.62 125 LEU A CA 1
ATOM 982 C C . LEU A 1 125 ? 15.571 4.182 -9.311 1.00 71.62 125 LEU A C 1
ATOM 984 O O . LEU A 1 125 ? 16.639 4.800 -9.273 1.00 71.62 125 LEU A O 1
ATOM 988 N N . PRO A 1 126 ? 14.762 4.217 -10.385 1.00 75.69 126 PRO A N 1
ATOM 989 C CA . PRO A 1 126 ? 15.045 5.090 -11.515 1.00 75.69 126 PRO A CA 1
ATOM 990 C C . PRO A 1 126 ? 15.055 6.549 -11.049 1.00 75.69 126 PRO A C 1
ATOM 992 O O . PRO A 1 126 ? 14.323 6.924 -10.126 1.00 75.69 126 PRO A O 1
ATOM 995 N N . ARG A 1 127 ? 15.841 7.408 -11.710 1.00 80.62 127 ARG A N 1
ATOM 996 C CA . ARG A 1 127 ? 15.784 8.852 -11.464 1.00 80.62 127 ARG A CA 1
ATOM 997 C C . ARG A 1 127 ? 14.422 9.368 -11.935 1.00 80.62 127 ARG A C 1
ATOM 999 O O . ARG A 1 127 ? 14.224 9.622 -13.122 1.00 80.62 127 ARG A O 1
ATOM 1006 N N . ALA A 1 128 ? 13.500 9.515 -10.989 1.00 86.69 128 ALA A N 1
ATOM 1007 C CA . ALA A 1 128 ? 12.122 9.947 -11.198 1.00 86.69 128 ALA A CA 1
ATOM 1008 C C . ALA A 1 128 ? 11.835 11.184 -10.324 1.00 86.69 128 ALA A C 1
ATOM 1010 O O . ALA A 1 128 ? 11.403 11.050 -9.178 1.00 86.69 128 ALA A O 1
ATOM 1011 N N . PRO A 1 129 ? 12.114 12.405 -10.820 1.00 85.00 129 PRO A N 1
ATOM 1012 C CA . PRO A 1 129 ? 12.099 13.621 -10.000 1.00 85.00 129 PRO A CA 1
ATOM 1013 C C . PRO A 1 129 ? 10.701 14.054 -9.536 1.00 85.00 129 PRO A C 1
ATOM 1015 O O . PRO A 1 129 ? 10.600 14.890 -8.643 1.00 85.00 129 PRO A O 1
ATOM 1018 N N . ILE A 1 130 ? 9.639 13.523 -10.147 1.00 90.38 130 ILE A N 1
ATOM 1019 C CA . ILE A 1 130 ? 8.245 13.892 -9.860 1.00 90.38 130 ILE A CA 1
ATOM 1020 C C . ILE A 1 130 ? 7.416 12.722 -9.314 1.00 90.38 130 ILE A C 1
ATOM 1022 O O . ILE A 1 130 ? 6.188 12.771 -9.364 1.00 90.38 130 ILE A O 1
ATOM 1026 N N . ILE A 1 131 ? 8.064 11.665 -8.813 1.00 91.19 131 ILE A N 1
ATOM 1027 C CA . ILE A 1 131 ? 7.355 10.495 -8.289 1.00 91.19 131 ILE A CA 1
ATOM 1028 C C . ILE A 1 131 ? 6.506 10.876 -7.070 1.00 91.19 131 ILE A C 1
ATOM 1030 O O . ILE A 1 131 ? 6.972 11.540 -6.139 1.00 91.19 131 ILE A O 1
ATOM 1034 N N . GLN A 1 132 ? 5.248 10.447 -7.092 1.00 94.69 132 GLN A N 1
ATOM 1035 C CA . GLN A 1 132 ? 4.249 10.709 -6.056 1.00 94.69 132 GLN A CA 1
ATOM 1036 C C . GLN A 1 132 ? 3.837 9.426 -5.335 1.00 94.69 132 GLN A C 1
ATOM 1038 O O . GLN A 1 132 ? 3.465 9.480 -4.164 1.00 94.69 132 GLN A O 1
ATOM 1043 N N . GLN A 1 133 ? 3.904 8.279 -6.013 1.00 95.50 133 GLN A N 1
ATOM 1044 C CA . GLN A 1 133 ? 3.487 6.988 -5.481 1.00 95.50 133 GLN A CA 1
ATOM 1045 C C . GLN A 1 133 ? 4.584 5.947 -5.683 1.00 95.50 133 GLN A C 1
ATOM 1047 O O . GLN A 1 133 ? 5.134 5.812 -6.777 1.00 95.50 133 GLN A O 1
ATOM 1052 N N . LEU A 1 134 ? 4.900 5.224 -4.612 1.00 92.62 134 LEU A N 1
ATOM 1053 C CA . LEU A 1 134 ? 5.876 4.144 -4.625 1.00 92.62 134 LEU A CA 1
ATOM 1054 C C . LEU A 1 134 ? 5.316 2.947 -3.860 1.00 92.62 134 LEU A C 1
ATOM 1056 O O . LEU A 1 134 ? 4.962 3.063 -2.687 1.00 92.62 134 LEU A O 1
ATOM 1060 N N . MET A 1 135 ? 5.256 1.800 -4.525 1.00 92.19 135 MET A N 1
ATOM 1061 C CA . MET A 1 135 ? 4.805 0.532 -3.962 1.00 92.19 135 MET A CA 1
ATOM 1062 C C . MET A 1 135 ? 5.880 -0.529 -4.177 1.00 92.19 135 MET A C 1
ATOM 1064 O O . MET A 1 135 ? 6.258 -0.802 -5.315 1.00 92.19 135 MET A O 1
ATOM 1068 N N . MET A 1 136 ? 6.376 -1.125 -3.096 1.00 88.62 136 MET A N 1
ATOM 1069 C CA . MET A 1 136 ? 7.445 -2.125 -3.135 1.00 88.62 136 MET A CA 1
ATOM 1070 C C . MET A 1 136 ? 7.105 -3.309 -2.228 1.00 88.62 136 MET A C 1
ATOM 1072 O O . MET A 1 136 ? 7.153 -3.189 -1.005 1.00 88.62 136 MET A O 1
ATOM 1076 N N . PHE A 1 137 ? 6.789 -4.457 -2.830 1.00 86.38 137 PHE A N 1
ATOM 1077 C CA . PHE A 1 137 ? 6.379 -5.672 -2.121 1.00 86.38 137 PHE A CA 1
ATOM 1078 C C . PHE A 1 137 ? 7.264 -6.873 -2.454 1.00 86.38 137 PHE A C 1
ATOM 1080 O O . PHE A 1 137 ? 7.609 -7.093 -3.613 1.00 86.38 137 PHE A O 1
ATOM 1087 N N . ASP A 1 138 ? 7.582 -7.686 -1.447 1.00 80.00 138 ASP A N 1
ATOM 1088 C CA . ASP A 1 138 ? 8.291 -8.964 -1.602 1.00 80.00 138 ASP A CA 1
ATOM 1089 C C . ASP A 1 138 ? 9.582 -8.845 -2.431 1.00 80.00 138 ASP A C 1
ATOM 1091 O O . ASP A 1 138 ? 9.781 -9.531 -3.438 1.00 80.00 138 ASP A O 1
ATOM 1095 N N . ILE A 1 139 ? 10.458 -7.929 -2.009 1.00 75.62 139 ILE A N 1
ATOM 1096 C CA . ILE A 1 139 ? 11.777 -7.706 -2.611 1.00 75.62 139 ILE A CA 1
ATOM 1097 C C . ILE A 1 139 ? 12.834 -8.107 -1.574 1.00 75.62 139 ILE A C 1
ATOM 1099 O O . ILE A 1 139 ? 12.826 -7.579 -0.466 1.00 75.62 139 ILE A O 1
ATOM 1103 N N . GLN A 1 140 ? 13.721 -9.060 -1.882 1.00 67.38 140 GLN A N 1
ATOM 1104 C CA . GLN A 1 140 ? 14.647 -9.619 -0.880 1.00 67.38 140 GLN A CA 1
ATOM 1105 C C . GLN A 1 140 ? 16.028 -8.950 -0.878 1.00 67.38 140 GLN A C 1
ATOM 1107 O O . GLN A 1 140 ? 16.626 -8.803 0.183 1.00 67.38 140 GLN A O 1
ATOM 1112 N N . GLU A 1 141 ? 16.531 -8.520 -2.040 1.00 57.28 141 GLU A N 1
ATOM 1113 C CA . GLU A 1 141 ? 17.907 -8.008 -2.198 1.00 57.28 141 GLU A CA 1
ATOM 1114 C C . GLU A 1 141 ? 17.990 -6.500 -2.517 1.00 57.28 141 GLU A C 1
ATOM 1116 O O . GLU A 1 141 ? 19.048 -5.982 -2.887 1.00 57.28 141 GLU A O 1
ATOM 1121 N N . ALA A 1 142 ? 16.883 -5.768 -2.374 1.00 57.28 142 ALA A N 1
ATOM 1122 C CA . ALA A 1 142 ? 16.796 -4.355 -2.736 1.00 57.28 142 ALA A CA 1
ATOM 1123 C C . ALA A 1 142 ? 17.755 -3.468 -1.931 1.00 57.28 142 ALA A C 1
ATOM 1125 O O . ALA A 1 142 ? 17.493 -3.117 -0.779 1.00 57.28 142 ALA A O 1
ATOM 1126 N N . ARG A 1 143 ? 18.820 -2.982 -2.574 1.00 61.62 143 ARG A N 1
ATOM 1127 C CA . ARG A 1 143 ? 19.647 -1.900 -2.030 1.00 61.62 143 ARG A CA 1
ATOM 1128 C C . ARG A 1 143 ? 19.025 -0.564 -2.408 1.00 61.62 143 ARG A C 1
ATOM 1130 O O . ARG A 1 143 ? 19.529 0.115 -3.295 1.00 61.62 143 ARG A O 1
ATOM 1137 N N . MET A 1 144 ? 17.961 -0.165 -1.712 1.00 64.25 144 MET A N 1
ATOM 1138 C CA . MET A 1 144 ? 17.385 1.161 -1.933 1.00 64.25 144 MET A CA 1
ATOM 1139 C C . MET A 1 144 ? 18.464 2.242 -1.773 1.00 64.25 144 MET A C 1
ATOM 1141 O O . MET A 1 144 ? 19.218 2.271 -0.798 1.00 64.25 144 MET A O 1
ATOM 1145 N N . ARG A 1 145 ? 18.562 3.124 -2.766 1.00 63.31 145 ARG A N 1
ATOM 1146 C CA . ARG A 1 145 ? 19.340 4.362 -2.713 1.00 63.31 145 ARG A CA 1
ATOM 1147 C C . ARG A 1 145 ? 18.470 5.491 -3.241 1.00 63.31 145 ARG A C 1
ATOM 1149 O O . ARG A 1 145 ? 17.720 5.286 -4.189 1.00 63.31 145 ARG A O 1
ATOM 1156 N N . ASP A 1 146 ? 18.572 6.646 -2.594 1.00 67.44 146 ASP A N 1
ATOM 1157 C CA . ASP A 1 146 ? 18.013 7.915 -3.061 1.00 67.44 146 ASP A CA 1
ATOM 1158 C C . ASP A 1 146 ? 16.496 7.905 -3.319 1.00 67.44 146 ASP A C 1
ATOM 1160 O O . ASP A 1 146 ? 16.021 8.460 -4.306 1.00 67.44 146 ASP A O 1
ATOM 1164 N N . VAL A 1 147 ? 15.712 7.311 -2.405 1.00 73.94 147 VAL A N 1
ATOM 1165 C CA . VAL A 1 147 ? 14.240 7.417 -2.441 1.00 73.94 147 VAL A CA 1
ATOM 1166 C C . VAL A 1 147 ? 13.845 8.902 -2.325 1.00 73.94 147 VAL A C 1
ATOM 1168 O O . VAL A 1 147 ? 14.141 9.523 -1.296 1.00 73.94 147 VAL A O 1
ATOM 1171 N N . PRO A 1 148 ? 13.168 9.496 -3.326 1.00 74.56 148 PRO A N 1
ATOM 1172 C CA . PRO A 1 148 ? 12.808 10.914 -3.327 1.00 74.56 148 PRO A CA 1
ATOM 1173 C C . PRO A 1 148 ? 11.585 11.167 -2.432 1.00 74.56 148 PRO A C 1
ATOM 1175 O O . PRO A 1 148 ? 10.463 11.385 -2.879 1.00 74.56 148 PRO A O 1
ATOM 1178 N N . LEU A 1 149 ? 11.805 11.138 -1.119 1.00 79.56 149 LEU A N 1
ATOM 1179 C CA . LEU A 1 149 ? 10.744 11.269 -0.117 1.00 79.56 149 LEU A CA 1
ATOM 1180 C C . LEU A 1 149 ? 10.072 12.657 -0.093 1.00 79.56 149 LEU A C 1
ATOM 1182 O O . LEU A 1 149 ? 9.002 12.802 0.491 1.00 79.56 149 LEU A O 1
ATOM 1186 N N . SER A 1 150 ? 10.673 13.690 -0.693 1.00 79.50 150 SER A N 1
ATOM 1187 C CA . SER A 1 150 ? 10.142 15.063 -0.670 1.00 79.50 150 SER A CA 1
ATOM 1188 C C . SER A 1 150 ? 8.905 15.263 -1.554 1.00 79.50 150 SER A C 1
ATOM 1190 O O . SER A 1 150 ? 8.035 16.063 -1.205 1.00 79.50 150 SER A O 1
ATOM 1192 N N . THR A 1 151 ? 8.804 14.544 -2.674 1.00 85.88 151 THR A N 1
ATOM 1193 C CA . THR A 1 151 ? 7.662 14.609 -3.606 1.00 85.88 151 THR A CA 1
ATOM 1194 C C . THR A 1 151 ? 6.622 13.526 -3.347 1.00 85.88 151 THR A C 1
ATOM 1196 O O . THR A 1 151 ? 5.500 13.625 -3.834 1.00 85.88 151 THR A O 1
ATOM 1199 N N . LEU A 1 152 ? 6.987 12.500 -2.578 1.00 92.19 152 LEU A N 1
ATOM 1200 C CA . LEU A 1 152 ? 6.171 11.315 -2.396 1.00 92.19 152 LEU A CA 1
ATOM 1201 C C . LEU A 1 152 ? 4.934 11.602 -1.531 1.00 92.19 152 LEU A C 1
ATOM 1203 O O . LEU A 1 152 ? 5.044 12.078 -0.402 1.00 92.19 152 LEU A O 1
ATOM 1207 N N . GLU A 1 153 ? 3.758 11.278 -2.060 1.00 95.88 153 GLU A N 1
ATOM 1208 C CA . GLU A 1 153 ? 2.454 11.432 -1.408 1.00 95.88 153 GLU A CA 1
ATOM 1209 C C . GLU A 1 153 ? 1.935 10.109 -0.832 1.00 95.88 153 GLU A C 1
ATOM 1211 O O . GLU A 1 153 ? 1.217 10.119 0.175 1.00 95.88 153 GLU A O 1
ATOM 1216 N N . SER A 1 154 ? 2.314 8.987 -1.453 1.00 96.75 154 SER A N 1
ATOM 1217 C CA . SER A 1 154 ? 1.889 7.630 -1.111 1.00 96.75 154 SER A CA 1
ATOM 1218 C C . SER A 1 154 ? 3.075 6.665 -1.134 1.00 96.75 154 SER A C 1
ATOM 1220 O O . SER A 1 154 ? 3.789 6.578 -2.134 1.00 96.75 154 SER A O 1
ATOM 1222 N N . LEU A 1 155 ? 3.282 5.930 -0.042 1.00 94.88 155 LEU A N 1
ATOM 1223 C CA . LEU A 1 155 ? 4.349 4.937 0.083 1.00 94.88 155 LEU A CA 1
ATOM 1224 C C . LEU A 1 155 ? 3.802 3.633 0.659 1.00 94.88 155 LEU A C 1
ATOM 1226 O O . LEU A 1 155 ? 3.304 3.644 1.780 1.00 94.88 155 LEU A O 1
ATOM 1230 N N . SER A 1 156 ? 3.944 2.522 -0.066 1.00 94.50 156 SER A N 1
ATOM 1231 C CA . SER A 1 156 ? 3.793 1.177 0.499 1.00 94.50 156 SER A CA 1
ATOM 1232 C C . SER A 1 156 ? 5.086 0.394 0.371 1.00 94.50 156 SER A C 1
ATOM 1234 O O . SER A 1 156 ? 5.669 0.313 -0.713 1.00 94.50 156 SER A O 1
ATOM 1236 N N . ILE A 1 157 ? 5.527 -0.184 1.480 1.00 91.44 157 ILE A N 1
ATOM 1237 C CA . ILE A 1 157 ? 6.748 -0.976 1.559 1.00 91.44 157 ILE A CA 1
ATOM 1238 C C . ILE A 1 157 ? 6.512 -2.240 2.383 1.00 91.44 157 ILE A C 1
ATOM 1240 O O . ILE A 1 157 ? 5.874 -2.216 3.436 1.00 91.44 157 ILE A O 1
ATOM 1244 N N . SER A 1 158 ? 7.052 -3.352 1.898 1.00 90.56 158 SER A N 1
ATOM 1245 C CA . SER A 1 158 ? 7.038 -4.653 2.565 1.00 90.56 158 SER A CA 1
ATOM 1246 C C . SER A 1 158 ? 8.461 -5.115 2.841 1.00 90.56 158 SER A C 1
ATOM 1248 O O . SER A 1 158 ? 9.316 -5.021 1.958 1.00 90.56 158 SER A O 1
ATOM 1250 N N . GLY A 1 159 ? 8.688 -5.658 4.033 1.00 87.88 159 GLY A N 1
ATOM 1251 C CA . GLY A 1 159 ? 9.958 -6.250 4.434 1.00 87.88 159 GLY A CA 1
ATOM 1252 C C . GLY A 1 159 ? 10.808 -5.347 5.329 1.00 87.88 159 GLY A C 1
ATOM 1253 O O . GLY A 1 159 ? 10.840 -4.121 5.206 1.00 87.88 159 GLY A O 1
ATOM 1254 N N . GLU A 1 160 ? 11.526 -5.987 6.253 1.00 85.00 160 GLU A N 1
ATOM 1255 C CA . GLU A 1 160 ? 12.256 -5.314 7.336 1.00 85.00 160 GLU A CA 1
ATOM 1256 C C . GLU A 1 160 ? 13.330 -4.353 6.825 1.00 85.00 160 GLU A C 1
ATOM 1258 O O . GLU A 1 160 ? 13.398 -3.209 7.271 1.00 85.00 160 GLU A O 1
ATOM 1263 N N . GLN A 1 161 ? 14.135 -4.790 5.853 1.00 83.50 161 GLN A N 1
ATOM 1264 C CA . GLN A 1 161 ? 15.230 -3.984 5.307 1.00 83.50 161 GLN A CA 1
ATOM 1265 C C . GLN A 1 161 ? 14.706 -2.725 4.609 1.00 83.50 161 GLN A C 1
ATOM 1267 O O . GLN A 1 161 ? 15.313 -1.654 4.695 1.00 83.50 161 GLN A O 1
ATOM 1272 N N . GLN A 1 162 ? 13.563 -2.837 3.929 1.00 85.81 162 GLN A N 1
ATOM 1273 C CA . GLN A 1 162 ? 12.949 -1.730 3.215 1.00 85.81 162 GLN A CA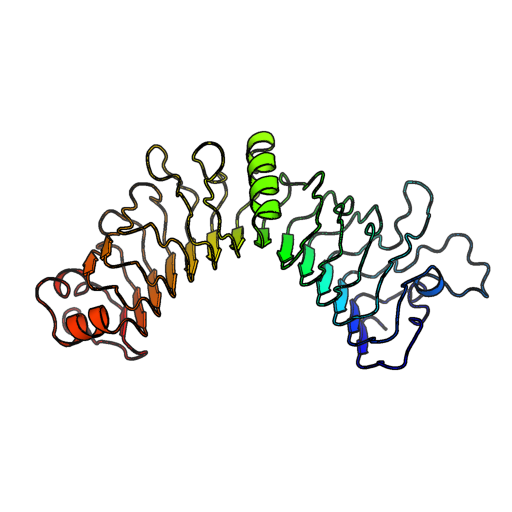 1
ATOM 1274 C C . GLN A 1 162 ? 12.374 -0.702 4.180 1.00 85.81 162 GLN A C 1
ATOM 1276 O O . GLN A 1 162 ? 12.632 0.496 4.029 1.00 85.81 162 GLN A O 1
ATOM 1281 N N . VAL A 1 163 ? 11.634 -1.170 5.188 1.00 88.38 163 VAL A N 1
ATOM 1282 C CA . VAL A 1 163 ? 11.070 -0.299 6.221 1.00 88.38 163 VAL A CA 1
ATOM 1283 C C . VAL A 1 163 ? 12.178 0.415 6.990 1.00 88.38 163 VAL A C 1
ATOM 1285 O O . VAL A 1 163 ? 12.121 1.637 7.126 1.00 88.38 163 VAL A O 1
ATOM 1288 N N . GLU A 1 164 ? 13.232 -0.294 7.400 1.00 86.88 164 GLU A N 1
ATOM 1289 C CA . GLU A 1 164 ? 14.374 0.305 8.098 1.00 86.88 164 GLU A CA 1
ATOM 1290 C C . GLU A 1 164 ? 15.081 1.367 7.241 1.00 86.88 164 GLU A C 1
ATOM 1292 O O . GLU A 1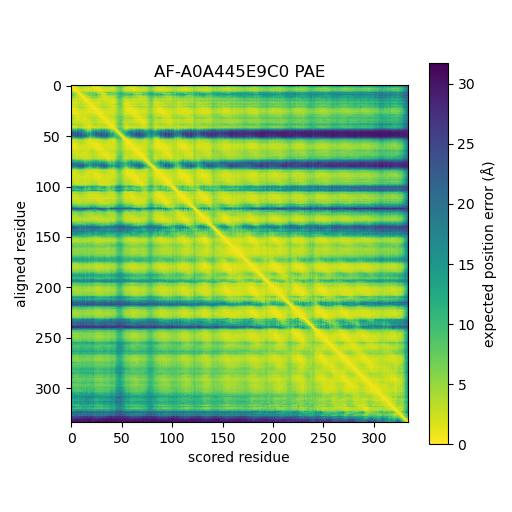 164 ? 15.371 2.471 7.714 1.00 86.88 164 GLU A O 1
ATOM 1297 N N . TYR A 1 165 ? 15.336 1.077 5.961 1.00 85.31 165 TYR A N 1
ATOM 1298 C CA . TYR A 1 165 ? 15.956 2.045 5.059 1.00 85.31 165 TYR A CA 1
ATOM 1299 C C . TYR A 1 165 ? 15.112 3.314 4.920 1.00 85.31 165 TYR A C 1
ATOM 1301 O O . TYR A 1 165 ? 15.638 4.426 5.040 1.00 85.31 165 TYR A O 1
ATOM 1309 N N . VAL A 1 166 ? 13.809 3.158 4.664 1.00 87.62 166 VAL A N 1
ATOM 1310 C CA . VAL A 1 166 ? 12.895 4.289 4.496 1.00 87.62 166 VAL A CA 1
ATOM 1311 C C . VAL A 1 166 ? 12.824 5.102 5.777 1.00 87.62 166 VAL A C 1
ATOM 1313 O O . VAL A 1 166 ? 12.921 6.323 5.711 1.00 87.62 166 VAL A O 1
ATOM 1316 N N . PHE A 1 167 ? 12.718 4.464 6.940 1.00 88.12 167 PHE A N 1
ATOM 1317 C CA . PHE A 1 167 ? 12.667 5.169 8.219 1.00 88.12 167 PHE A CA 1
ATOM 1318 C C . PHE A 1 167 ? 13.954 5.960 8.467 1.00 88.12 167 PHE A C 1
ATOM 1320 O O . PHE A 1 167 ? 13.899 7.145 8.798 1.00 88.12 167 PHE A O 1
ATOM 1327 N N . ASN A 1 168 ? 15.115 5.367 8.181 1.00 85.75 168 ASN A N 1
ATOM 1328 C CA . ASN A 1 168 ? 16.398 6.066 8.228 1.00 85.75 168 ASN A CA 1
ATOM 1329 C C . ASN A 1 168 ? 16.465 7.252 7.249 1.00 85.75 168 ASN A C 1
ATOM 1331 O O . ASN A 1 168 ? 17.059 8.287 7.565 1.00 85.75 168 ASN A O 1
ATOM 1335 N N . ALA A 1 169 ? 15.882 7.120 6.056 1.00 85.06 169 ALA A N 1
ATOM 1336 C CA . ALA A 1 169 ? 15.792 8.205 5.084 1.00 85.06 169 ALA A CA 1
ATOM 1337 C C . ALA A 1 169 ? 14.843 9.320 5.550 1.00 85.06 169 ALA A C 1
ATOM 1339 O O . ALA A 1 169 ? 15.210 10.491 5.465 1.00 85.06 169 ALA A O 1
ATOM 1340 N N . MET A 1 170 ? 13.695 8.975 6.138 1.00 86.81 170 MET A N 1
ATOM 1341 C CA . MET A 1 170 ? 12.738 9.931 6.699 1.00 86.81 170 MET A CA 1
ATOM 1342 C C . MET A 1 170 ? 13.352 10.785 7.812 1.00 86.81 170 MET A C 1
ATOM 1344 O O . MET A 1 170 ? 13.091 11.987 7.848 1.00 86.81 170 MET A O 1
ATOM 1348 N N . THR A 1 171 ? 14.223 10.221 8.661 1.00 81.06 171 THR A N 1
ATOM 1349 C CA . THR A 1 171 ? 14.967 10.989 9.680 1.00 81.06 171 THR A CA 1
ATOM 1350 C C . THR A 1 171 ? 15.786 12.124 9.063 1.00 81.06 171 THR A C 1
ATOM 1352 O O . THR A 1 171 ? 15.933 13.186 9.666 1.00 81.06 171 THR A O 1
ATOM 1355 N N . ARG A 1 172 ? 16.322 11.912 7.853 1.00 80.62 172 ARG A N 1
ATOM 1356 C CA . ARG A 1 172 ? 17.160 12.889 7.143 1.00 80.62 172 ARG A CA 1
ATOM 1357 C C . ARG A 1 172 ? 16.341 13.894 6.339 1.00 80.62 172 ARG A C 1
ATOM 1359 O O . ARG A 1 172 ? 16.722 15.057 6.275 1.00 80.62 172 ARG A O 1
ATOM 1366 N N . THR A 1 173 ? 15.259 13.451 5.698 1.00 80.81 173 THR A N 1
ATOM 1367 C CA . THR A 1 173 ? 14.528 14.259 4.709 1.00 80.81 173 THR A CA 1
ATOM 1368 C C . THR A 1 173 ? 13.258 14.911 5.245 1.00 80.81 173 THR A C 1
ATOM 1370 O O . THR A 1 173 ? 12.779 15.837 4.603 1.00 80.81 173 THR A O 1
ATOM 1373 N N . GLN A 1 174 ? 12.702 14.426 6.365 1.00 80.31 174 GLN A N 1
ATOM 1374 C CA . GLN A 1 174 ? 11.435 14.878 6.963 1.00 80.31 174 GLN A CA 1
ATOM 1375 C C . GLN A 1 174 ? 10.333 15.123 5.913 1.00 80.31 174 GLN A C 1
ATOM 1377 O O . GLN A 1 174 ? 9.997 16.272 5.625 1.00 80.31 174 GLN A O 1
ATOM 1382 N N . PRO A 1 175 ? 9.777 14.062 5.298 1.00 85.00 175 PRO A N 1
ATOM 1383 C CA . PRO A 1 175 ? 8.836 14.220 4.194 1.00 85.00 175 PRO A CA 1
ATOM 1384 C C . PRO A 1 175 ? 7.597 15.017 4.615 1.00 85.00 175 PRO A C 1
ATOM 1386 O O . PRO A 1 175 ? 6.873 14.635 5.534 1.00 85.00 175 PRO A O 1
ATOM 1389 N N . THR A 1 176 ? 7.336 16.119 3.912 1.00 88.69 176 THR A N 1
ATOM 1390 C CA . THR A 1 176 ? 6.187 17.006 4.156 1.00 88.69 176 THR A CA 1
ATOM 1391 C C . THR A 1 176 ? 5.029 16.768 3.191 1.00 88.69 176 THR A C 1
ATOM 1393 O O . THR A 1 176 ? 3.934 17.274 3.427 1.00 88.69 176 THR A O 1
ATOM 1396 N N . SER A 1 177 ? 5.218 15.941 2.163 1.00 92.81 177 SER A N 1
ATOM 1397 C CA . SER A 1 177 ? 4.187 15.609 1.165 1.00 92.81 177 SER A CA 1
ATOM 1398 C C . SER A 1 177 ? 3.491 14.268 1.429 1.00 92.81 177 SER A C 1
ATOM 1400 O O . SER A 1 177 ? 2.397 14.046 0.920 1.00 92.81 177 SER A O 1
ATOM 1402 N N . LEU A 1 178 ? 4.073 13.395 2.262 1.00 94.62 178 LEU A N 1
ATOM 1403 C CA . LEU A 1 178 ? 3.595 12.023 2.454 1.00 94.62 178 LEU A CA 1
ATOM 1404 C C . LEU A 1 178 ? 2.277 11.971 3.240 1.00 94.62 178 LEU A C 1
ATOM 1406 O O . LEU A 1 178 ? 2.246 12.189 4.448 1.00 94.62 178 LEU A O 1
ATOM 1410 N N . THR A 1 179 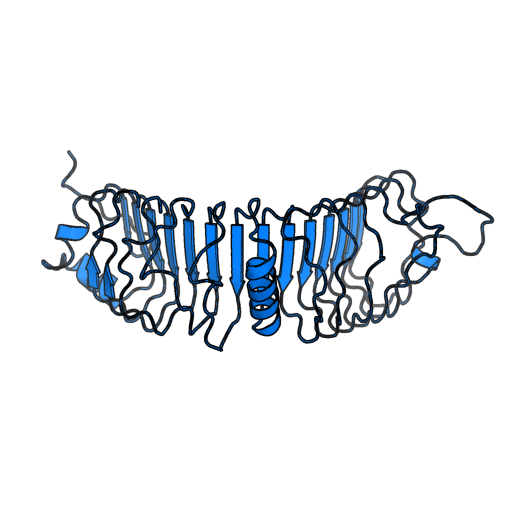? 1.182 11.628 2.559 1.00 96.88 179 THR A N 1
ATOM 1411 C CA . THR A 1 179 ? -0.168 11.582 3.142 1.00 96.88 179 THR A CA 1
ATOM 1412 C C . THR A 1 179 ? -0.665 10.171 3.440 1.00 96.88 179 THR A C 1
ATOM 1414 O O . THR A 1 179 ? -1.529 10.011 4.310 1.00 96.88 179 THR A O 1
ATOM 1417 N N . TRP A 1 180 ? -0.117 9.158 2.769 1.00 97.88 180 TRP A N 1
ATOM 1418 C CA . TRP A 1 180 ? -0.439 7.752 2.985 1.00 97.88 180 TRP A CA 1
ATOM 1419 C C . TRP A 1 180 ? 0.844 6.927 3.117 1.00 97.88 180 TRP A C 1
ATOM 1421 O O . TRP A 1 180 ? 1.750 7.043 2.294 1.00 97.88 180 TRP A O 1
ATOM 1431 N N . LEU A 1 181 ? 0.915 6.115 4.170 1.00 95.69 181 LEU A N 1
ATOM 1432 C CA . LEU A 1 181 ? 2.025 5.210 4.443 1.00 95.69 181 LEU A CA 1
ATOM 1433 C C . LEU A 1 181 ? 1.473 3.834 4.792 1.00 95.69 181 LEU A C 1
ATOM 1435 O O . LEU A 1 181 ? 0.629 3.707 5.682 1.00 95.69 181 LEU A O 1
ATOM 1439 N N . GLU A 1 182 ? 2.009 2.819 4.140 1.00 95.94 182 GLU A N 1
ATOM 1440 C CA . GLU A 1 182 ? 1.817 1.424 4.481 1.00 95.94 182 GLU A CA 1
ATOM 1441 C C . GLU A 1 182 ? 3.163 0.748 4.713 1.00 95.94 182 GLU A C 1
ATOM 1443 O O . GLU A 1 182 ? 4.089 0.868 3.910 1.00 95.94 182 GLU A O 1
ATOM 1448 N N . ILE A 1 183 ? 3.256 0.047 5.838 1.00 93.62 183 ILE A N 1
ATOM 1449 C CA . ILE A 1 183 ? 4.371 -0.842 6.150 1.00 93.62 183 ILE A CA 1
ATOM 1450 C C . ILE A 1 183 ? 3.821 -2.247 6.347 1.00 93.62 183 ILE A C 1
ATOM 1452 O O . ILE A 1 183 ? 2.789 -2.426 7.006 1.00 93.62 183 ILE A O 1
ATOM 1456 N N . SER A 1 184 ? 4.499 -3.240 5.778 1.00 93.75 184 SER A N 1
ATOM 1457 C CA . SER A 1 184 ? 4.053 -4.624 5.880 1.00 93.75 184 SER A CA 1
ATOM 1458 C C . SER A 1 184 ? 5.169 -5.652 6.045 1.00 93.75 184 SER A C 1
ATOM 1460 O O . SER A 1 184 ? 6.323 -5.388 5.713 1.00 93.75 184 SER A O 1
ATOM 1462 N N . ASN A 1 185 ? 4.806 -6.832 6.558 1.00 91.31 185 ASN A N 1
ATOM 1463 C CA . ASN A 1 185 ? 5.672 -8.010 6.687 1.00 91.31 185 ASN A CA 1
ATOM 1464 C C . ASN A 1 185 ? 6.976 -7.755 7.460 1.00 91.31 185 ASN A C 1
ATOM 1466 O O . ASN A 1 185 ? 8.076 -8.054 6.987 1.00 91.31 185 ASN A O 1
ATOM 1470 N N . CYS A 1 186 ? 6.845 -7.236 8.680 1.00 88.44 186 CYS A N 1
ATOM 1471 C CA . CYS A 1 186 ? 7.977 -6.984 9.567 1.00 88.44 186 CYS A CA 1
ATOM 1472 C C . CYS A 1 186 ? 7.894 -7.833 10.840 1.00 88.44 186 CYS A C 1
ATOM 1474 O O . CYS A 1 186 ? 7.009 -7.651 11.681 1.00 88.44 186 CYS A O 1
ATOM 1476 N N . SER A 1 187 ? 8.828 -8.767 11.010 1.00 85.38 187 SER A N 1
ATOM 1477 C CA . SER A 1 187 ? 8.853 -9.668 12.167 1.00 85.38 187 SER A CA 1
ATOM 1478 C C . SER A 1 187 ? 9.648 -9.104 13.352 1.00 85.38 187 SER A C 1
ATOM 1480 O O . SER A 1 187 ? 9.273 -9.320 14.510 1.00 85.38 187 SER A O 1
ATOM 1482 N N . SER A 1 188 ? 10.697 -8.335 13.065 1.00 84.81 188 SER A N 1
ATOM 1483 C CA . SER A 1 188 ? 11.510 -7.594 14.027 1.00 84.81 188 SER A CA 1
ATOM 1484 C C . SER A 1 188 ? 10.762 -6.398 14.630 1.00 84.81 188 SER A C 1
ATOM 1486 O O . SER A 1 188 ? 9.729 -5.956 14.122 1.00 84.81 188 SER A O 1
ATOM 1488 N N . ALA A 1 189 ? 11.283 -5.878 15.745 1.00 84.44 189 ALA A N 1
ATOM 1489 C CA . ALA A 1 189 ? 10.760 -4.657 16.346 1.00 84.44 189 ALA A CA 1
ATOM 1490 C C . ALA A 1 189 ? 11.039 -3.446 15.449 1.00 84.44 189 ALA A C 1
ATOM 1492 O O . ALA A 1 189 ? 12.168 -3.258 14.998 1.00 84.44 189 ALA A O 1
ATOM 1493 N N . ILE A 1 190 ? 10.013 -2.633 15.200 1.00 83.88 190 ILE A N 1
ATOM 1494 C CA . ILE A 1 190 ? 10.101 -1.425 14.380 1.00 83.88 190 ILE A CA 1
ATOM 1495 C C . ILE A 1 190 ? 9.582 -0.237 15.174 1.00 83.88 190 ILE A C 1
ATOM 1497 O O . ILE A 1 190 ? 8.454 -0.256 15.667 1.00 83.88 190 ILE A O 1
ATOM 1501 N N . SER A 1 191 ? 10.392 0.814 15.232 1.00 84.56 191 SER A N 1
ATOM 1502 C CA . SER A 1 191 ? 10.047 2.103 15.820 1.00 84.56 191 SER A CA 1
ATOM 1503 C C . SER A 1 191 ? 10.085 3.195 14.757 1.00 84.56 191 SER A C 1
ATOM 1505 O O . SER A 1 191 ? 10.920 3.188 13.850 1.00 84.56 191 SER A O 1
ATOM 1507 N N . PHE A 1 192 ? 9.151 4.140 14.843 1.00 84.69 192 PHE A N 1
ATOM 1508 C CA . PHE A 1 192 ? 9.138 5.290 13.943 1.00 84.69 192 PHE A CA 1
ATOM 1509 C C . PHE A 1 192 ? 10.301 6.247 14.253 1.00 84.69 192 PHE A C 1
ATOM 1511 O O . PHE A 1 192 ? 10.642 6.449 15.421 1.00 84.69 192 PHE A O 1
ATOM 1518 N N . PRO A 1 193 ? 10.906 6.873 13.229 1.00 79.94 193 PRO A N 1
ATOM 1519 C CA . PRO A 1 193 ? 12.070 7.727 13.418 1.00 79.94 193 PRO A CA 1
ATOM 1520 C C . PRO A 1 193 ? 11.759 8.947 14.296 1.00 79.94 193 PRO A C 1
ATOM 1522 O O . PRO A 1 193 ? 10.783 9.671 14.079 1.00 79.94 193 PRO A O 1
ATOM 1525 N N . GLY A 1 194 ? 12.624 9.188 15.287 1.00 74.69 194 GLY A N 1
ATOM 1526 C CA . GLY A 1 194 ? 12.524 10.338 16.192 1.00 74.69 194 GLY A CA 1
ATOM 1527 C C . GLY A 1 194 ? 11.238 10.376 17.022 1.00 74.69 194 GLY A C 1
ATOM 1528 O O . GL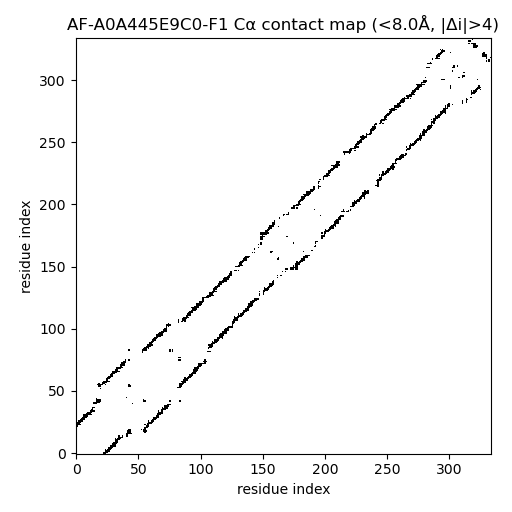Y A 1 194 ? 10.799 11.469 17.377 1.00 74.69 194 GLY A O 1
ATOM 1529 N N . ASP A 1 195 ? 10.617 9.217 17.274 1.00 74.25 195 ASP A N 1
ATOM 1530 C CA . ASP A 1 195 ? 9.317 9.086 17.942 1.00 74.25 195 ASP A CA 1
ATOM 1531 C C . ASP A 1 195 ? 8.227 9.969 17.309 1.00 74.25 195 ASP A C 1
ATOM 1533 O O . ASP A 1 195 ? 7.385 10.542 18.008 1.00 74.25 195 ASP A O 1
ATOM 1537 N N . SER A 1 196 ? 8.229 10.096 15.975 1.00 81.25 196 SER A N 1
ATOM 1538 C CA . SER A 1 196 ? 7.281 10.955 15.261 1.00 81.25 196 SER A CA 1
ATOM 1539 C C . SER A 1 196 ? 6.783 10.366 13.942 1.00 81.25 196 SER A C 1
ATOM 1541 O O . SER A 1 196 ? 7.499 9.640 13.253 1.00 81.25 196 SER A O 1
ATOM 1543 N N . LEU A 1 197 ? 5.534 10.682 13.582 1.00 88.00 197 LEU A N 1
ATOM 1544 C CA . LEU A 1 197 ? 5.002 10.424 12.244 1.00 88.00 197 LEU A CA 1
ATOM 1545 C C . LEU A 1 197 ? 5.273 11.628 11.327 1.00 88.00 197 LEU A C 1
ATOM 1547 O O . LEU A 1 197 ? 5.325 12.761 11.814 1.00 88.00 197 LEU A O 1
ATOM 1551 N N . PRO A 1 198 ? 5.371 11.426 9.999 1.00 89.38 198 PRO A N 1
ATOM 1552 C CA . PRO A 1 198 ? 5.448 12.531 9.053 1.00 89.38 198 PRO A CA 1
ATOM 1553 C C . PRO A 1 198 ? 4.303 13.542 9.263 1.00 89.38 198 PRO A C 1
ATOM 1555 O O . PRO A 1 198 ? 3.140 13.144 9.404 1.00 89.38 198 PRO A O 1
ATOM 1558 N N . PRO A 1 199 ? 4.589 14.857 9.261 1.00 89.50 199 PRO A N 1
ATOM 1559 C CA . PRO A 1 199 ? 3.631 15.883 9.677 1.00 89.50 199 PRO A CA 1
ATOM 1560 C C . PRO A 1 199 ? 2.420 16.015 8.748 1.00 89.50 199 PRO A C 1
ATOM 1562 O O . PRO A 1 199 ? 1.403 16.572 9.148 1.00 89.50 199 PRO A O 1
ATOM 1565 N N . SER A 1 200 ? 2.492 15.508 7.518 1.00 93.44 200 SER A N 1
ATOM 1566 C CA . SER A 1 200 ? 1.381 15.487 6.562 1.00 93.44 200 SER A CA 1
ATOM 1567 C C . SER A 1 200 ? 0.640 14.151 6.501 1.00 93.44 200 SER A C 1
ATOM 1569 O O . SER A 1 200 ? -0.371 14.066 5.798 1.00 93.44 200 SER A O 1
ATOM 1571 N N . LEU A 1 201 ? 1.077 13.138 7.262 1.00 94.69 201 LEU A N 1
ATOM 1572 C CA . LEU A 1 201 ? 0.531 11.787 7.185 1.00 94.69 201 LEU A CA 1
ATOM 1573 C C . LEU A 1 201 ? -0.926 11.749 7.646 1.00 94.69 201 LEU A C 1
ATOM 1575 O O . LEU A 1 201 ? -1.232 11.985 8.811 1.00 94.69 201 LEU A O 1
ATOM 1579 N N . ARG A 1 202 ? -1.840 11.419 6.731 1.00 97.06 202 ARG A N 1
ATOM 1580 C CA . ARG A 1 202 ? -3.286 11.336 6.992 1.00 97.06 202 ARG A CA 1
ATOM 1581 C C . ARG A 1 202 ? -3.758 9.910 7.208 1.00 97.06 202 ARG A C 1
ATOM 1583 O O . ARG A 1 202 ? -4.768 9.709 7.882 1.00 97.06 202 ARG A O 1
ATOM 1590 N N . SER A 1 203 ? -3.068 8.938 6.623 1.00 97.81 203 SER A N 1
ATOM 1591 C CA . SER A 1 203 ? -3.448 7.533 6.659 1.00 97.81 203 SER A CA 1
ATOM 1592 C C . SER A 1 203 ? -2.232 6.654 6.900 1.00 97.81 203 SER A C 1
ATOM 1594 O O . SER A 1 203 ? -1.262 6.739 6.154 1.00 97.81 203 SER A O 1
ATOM 1596 N N . LEU A 1 204 ? -2.317 5.797 7.914 1.00 95.50 204 LEU A N 1
ATOM 1597 C CA . LEU A 1 204 ? -1.290 4.818 8.255 1.00 95.50 204 LEU A CA 1
ATOM 1598 C C . LEU A 1 204 ? -1.886 3.410 8.204 1.00 95.50 204 LEU A C 1
ATOM 1600 O O . LEU A 1 204 ? -2.924 3.162 8.819 1.00 95.50 204 LEU A O 1
ATOM 1604 N N . SER A 1 205 ? -1.230 2.516 7.474 1.00 96.00 205 SER A N 1
ATOM 1605 C CA . SER A 1 205 ? -1.560 1.096 7.357 1.00 96.00 205 SER A CA 1
ATOM 1606 C C . SER A 1 205 ? -0.378 0.264 7.860 1.00 96.00 205 SER A C 1
ATOM 1608 O O . SER A 1 205 ? 0.766 0.509 7.480 1.00 96.00 205 SER A O 1
ATOM 1610 N N . ILE A 1 206 ? -0.636 -0.676 8.765 1.00 93.62 206 ILE A N 1
ATOM 1611 C CA . ILE A 1 206 ? 0.366 -1.576 9.344 1.00 93.62 206 ILE A CA 1
ATOM 1612 C C . ILE A 1 206 ? -0.173 -2.998 9.213 1.00 93.62 206 ILE A C 1
ATOM 1614 O O . ILE A 1 206 ? -1.199 -3.318 9.819 1.00 93.62 206 ILE A O 1
ATOM 1618 N N . ILE A 1 207 ? 0.497 -3.831 8.417 1.00 94.44 207 ILE A N 1
ATOM 1619 C CA . ILE A 1 207 ? -0.000 -5.155 8.018 1.00 94.44 207 ILE A CA 1
ATOM 1620 C C . ILE A 1 207 ? 1.069 -6.219 8.280 1.00 94.44 207 ILE A C 1
ATOM 1622 O O . ILE A 1 207 ? 2.198 -6.077 7.837 1.00 94.44 207 ILE A O 1
ATOM 1626 N N . ASP A 1 208 ? 0.740 -7.309 8.970 1.00 92.88 208 ASP A N 1
ATOM 1627 C CA . ASP A 1 208 ? 1.688 -8.401 9.247 1.00 92.88 208 ASP A CA 1
ATOM 1628 C C . ASP A 1 208 ? 2.997 -7.937 9.945 1.00 92.88 208 ASP A C 1
ATOM 1630 O O . ASP A 1 208 ? 4.081 -8.478 9.718 1.00 92.88 208 ASP A O 1
ATOM 1634 N N . CYS A 1 209 ? 2.904 -6.925 10.818 1.00 89.81 209 CYS A N 1
ATOM 1635 C CA . CYS A 1 209 ? 4.012 -6.364 11.595 1.00 89.81 209 CYS A CA 1
ATOM 1636 C C . CYS A 1 209 ? 3.835 -6.644 13.097 1.00 89.81 209 CYS A C 1
ATOM 1638 O O . CYS A 1 209 ? 3.054 -5.978 13.787 1.00 89.81 209 CYS A O 1
ATOM 1640 N N . LYS A 1 210 ? 4.565 -7.622 13.644 1.00 82.94 210 LYS A N 1
ATOM 1641 C CA . LYS A 1 210 ? 4.285 -8.149 14.997 1.00 82.94 210 LYS A CA 1
ATOM 1642 C C . LYS A 1 210 ? 4.673 -7.195 16.127 1.00 82.94 210 LYS A C 1
ATOM 1644 O O . LYS A 1 210 ? 3.935 -7.075 17.103 1.00 82.94 210 LYS A O 1
ATOM 1649 N N . ASN A 1 211 ? 5.787 -6.482 15.981 1.00 82.25 211 ASN A N 1
ATOM 1650 C CA . ASN A 1 211 ? 6.382 -5.663 17.040 1.00 82.25 211 ASN A CA 1
ATOM 1651 C C . ASN A 1 211 ? 6.539 -4.198 16.605 1.00 82.25 211 ASN A C 1
ATOM 1653 O O . ASN A 1 211 ? 7.651 -3.721 16.414 1.00 82.25 211 ASN A O 1
ATOM 1657 N N . VAL A 1 212 ? 5.431 -3.475 16.427 1.00 82.06 212 VAL A N 1
ATOM 1658 C CA . VAL A 1 212 ? 5.482 -2.040 16.095 1.00 82.06 212 VAL A CA 1
ATOM 1659 C C . VAL A 1 212 ? 5.349 -1.191 17.352 1.00 82.06 212 VAL A C 1
ATOM 1661 O O . VAL A 1 212 ? 4.339 -1.254 18.055 1.00 82.06 212 VAL A O 1
ATOM 1664 N N . GLU A 1 213 ? 6.359 -0.366 17.608 1.00 79.69 213 GLU A N 1
ATOM 1665 C CA . GLU A 1 213 ? 6.342 0.653 18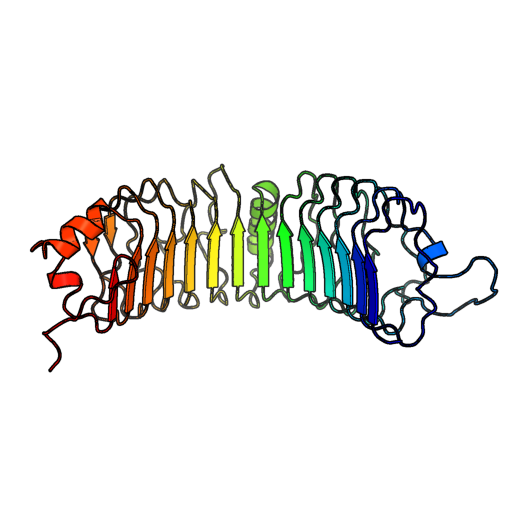.649 1.00 79.69 213 GLU A CA 1
ATOM 1666 C C . GLU A 1 213 ? 5.769 1.949 18.076 1.00 79.69 213 GLU A C 1
ATOM 1668 O O . GLU A 1 213 ? 6.362 2.609 17.217 1.00 79.69 213 GLU A O 1
ATOM 1673 N N . PHE A 1 214 ? 4.571 2.314 18.533 1.00 76.06 214 PHE A N 1
ATOM 1674 C CA . PHE A 1 214 ? 3.945 3.557 18.110 1.00 76.06 214 PHE A CA 1
ATOM 1675 C C . PHE A 1 214 ? 4.535 4.759 18.861 1.00 76.06 214 PHE A C 1
ATOM 1677 O O . PHE A 1 214 ? 4.735 4.683 20.077 1.00 76.06 214 PHE A O 1
ATOM 1684 N N . PRO A 1 215 ? 4.686 5.914 18.188 1.00 71.75 215 PRO A N 1
ATOM 1685 C CA . PRO A 1 215 ? 5.154 7.156 18.801 1.00 71.75 215 PRO A CA 1
ATOM 1686 C C . PRO A 1 215 ? 4.066 7.809 19.681 1.00 71.75 215 PRO A C 1
ATOM 1688 O O . PRO A 1 215 ? 3.536 8.872 19.361 1.00 71.75 215 PRO A O 1
ATOM 1691 N N . MET A 1 216 ? 3.673 7.148 20.776 1.00 68.00 216 MET A N 1
ATOM 1692 C CA . MET A 1 216 ? 2.497 7.515 21.587 1.00 68.00 216 MET A CA 1
ATOM 1693 C C . MET A 1 216 ? 2.813 8.357 22.826 1.00 68.00 216 MET A C 1
ATOM 1695 O O . MET A 1 216 ? 1.899 8.932 23.413 1.00 68.00 216 MET A O 1
ATOM 1699 N N . GLN A 1 217 ? 4.071 8.401 23.270 1.00 60.84 217 GLN A N 1
ATOM 1700 C CA . GLN A 1 217 ? 4.388 8.810 24.644 1.00 60.84 217 GLN A CA 1
ATOM 1701 C C . GLN A 1 217 ? 4.645 10.315 24.820 1.00 60.84 217 GLN A C 1
ATOM 1703 O O . GLN A 1 217 ? 4.491 10.813 25.932 1.00 60.84 217 GLN A O 1
ATOM 1708 N N . HIS A 1 218 ? 4.974 11.063 23.756 1.00 63.31 218 HIS A N 1
ATOM 1709 C CA . HIS A 1 218 ? 5.472 12.441 23.917 1.00 63.31 218 HIS A CA 1
ATOM 1710 C C . HIS A 1 218 ? 4.985 13.461 22.874 1.00 63.31 218 HIS A C 1
ATOM 1712 O O . HIS A 1 218 ? 5.285 14.646 23.009 1.00 63.31 218 HIS A O 1
ATOM 1718 N N . GLN A 1 219 ? 4.238 13.044 21.843 1.00 73.25 219 GLN A N 1
ATOM 1719 C CA . GLN A 1 219 ? 3.820 13.925 20.747 1.00 73.25 219 GLN A CA 1
ATOM 1720 C C . GLN A 1 219 ? 2.383 13.661 20.291 1.00 73.25 219 GLN A C 1
ATOM 1722 O O . GLN A 1 219 ? 1.880 12.541 20.362 1.00 73.25 219 GLN A O 1
ATOM 1727 N N . GLN A 1 220 ? 1.729 14.719 19.808 1.00 82.94 220 GLN A N 1
ATOM 1728 C CA . GLN A 1 220 ? 0.401 14.653 19.204 1.00 82.94 220 GLN A CA 1
ATOM 1729 C C . GLN A 1 220 ? 0.504 14.726 17.678 1.00 82.94 220 GLN A C 1
ATOM 1731 O O . GLN A 1 220 ? 0.878 15.754 17.107 1.00 82.94 220 GLN A O 1
ATOM 1736 N N . HIS A 1 221 ? 0.083 13.658 17.011 1.00 87.25 221 HIS A N 1
ATOM 1737 C CA . HIS A 1 221 ? 0.075 13.511 15.557 1.00 87.25 221 HIS A CA 1
ATOM 1738 C C . HIS A 1 221 ? -1.264 13.994 14.992 1.00 87.25 221 HIS A C 1
ATOM 1740 O O . HIS A 1 221 ? -2.175 13.219 14.701 1.00 87.25 221 HIS A O 1
ATOM 1746 N N . HIS A 1 222 ? -1.401 15.316 14.879 1.00 89.81 222 HIS A N 1
ATOM 1747 C CA . HIS A 1 222 ? -2.641 15.994 14.479 1.00 89.81 222 HIS A CA 1
ATOM 1748 C C . HIS A 1 222 ? -3.063 15.746 13.024 1.00 89.81 222 HIS A C 1
ATOM 1750 O O . HIS A 1 222 ? -4.214 15.997 12.665 1.00 89.81 222 HIS A O 1
ATOM 1756 N N . SER A 1 223 ? -2.151 15.302 12.168 1.00 93.25 223 SER A N 1
ATOM 1757 C CA . SER A 1 223 ? -2.419 15.039 10.754 1.00 93.25 223 SER A CA 1
ATOM 1758 C C . SER A 1 223 ? -3.170 13.732 10.520 1.00 93.25 223 SER A C 1
ATOM 1760 O O . SER A 1 223 ? -3.955 13.652 9.570 1.00 93.25 223 SER A O 1
ATOM 1762 N N . LEU A 1 224 ? -2.969 12.736 11.389 1.00 93.94 224 LEU A N 1
ATOM 1763 C CA . LEU A 1 224 ? -3.465 11.385 11.174 1.00 93.94 224 LEU A CA 1
ATOM 1764 C C . LEU A 1 224 ? -4.985 11.318 11.353 1.00 93.94 224 LEU A C 1
ATOM 1766 O O . LEU A 1 224 ? -5.530 11.660 12.400 1.00 93.94 224 LEU A O 1
ATOM 1770 N N . GLN A 1 225 ? -5.671 10.845 10.314 1.00 95.81 225 GLN A N 1
ATOM 1771 C CA . GLN A 1 225 ? -7.132 10.735 10.251 1.00 95.81 225 GLN A CA 1
ATOM 1772 C C . GLN A 1 225 ? -7.608 9.292 10.104 1.00 95.81 225 GLN A C 1
ATOM 1774 O O . GLN A 1 225 ? -8.744 8.989 10.477 1.00 95.81 225 GLN A O 1
ATOM 1779 N N . LYS A 1 226 ? -6.770 8.414 9.546 1.00 96.94 226 LYS A N 1
ATOM 1780 C CA . LYS A 1 226 ? -7.077 7.006 9.300 1.00 96.94 226 LYS A CA 1
ATOM 1781 C C . LYS A 1 226 ? -5.948 6.123 9.818 1.00 96.94 226 LYS A C 1
ATOM 1783 O O . LYS A 1 226 ? -4.785 6.369 9.511 1.00 96.94 226 LYS A O 1
ATOM 1788 N N . LEU A 1 227 ? -6.310 5.086 10.562 1.00 94.25 227 LEU A N 1
ATOM 1789 C CA . LEU A 1 227 ? -5.379 4.075 11.042 1.00 94.25 227 LEU A CA 1
ATOM 1790 C C . LEU A 1 227 ? -5.927 2.684 10.739 1.00 94.25 227 LEU A C 1
ATOM 1792 O O . LEU A 1 227 ? -7.033 2.337 11.161 1.00 94.25 227 LEU A O 1
ATOM 1796 N N . HIS A 1 228 ? -5.138 1.891 10.027 1.00 95.50 228 HIS A N 1
ATOM 1797 C CA . HIS A 1 228 ? -5.405 0.491 9.768 1.00 95.50 228 HIS A CA 1
ATOM 1798 C C . HIS A 1 228 ? -4.293 -0.371 10.367 1.00 95.50 228 HIS A C 1
ATOM 1800 O O . HIS A 1 228 ? -3.116 -0.139 10.115 1.00 95.50 228 HIS A O 1
ATOM 1806 N N . ILE A 1 229 ? -4.686 -1.348 11.178 1.00 92.50 229 ILE A N 1
ATOM 1807 C CA . ILE A 1 229 ? -3.809 -2.356 11.766 1.00 92.50 229 ILE A CA 1
ATOM 1808 C C . ILE A 1 229 ? -4.383 -3.718 11.382 1.00 92.50 229 ILE A C 1
ATOM 1810 O O . ILE A 1 229 ? -5.563 -3.972 11.640 1.00 92.50 229 ILE A O 1
ATOM 1814 N N . ASP A 1 230 ? -3.574 -4.578 10.775 1.00 94.31 230 ASP A N 1
ATOM 1815 C CA . ASP A 1 230 ? -3.973 -5.924 10.373 1.00 94.31 230 ASP A CA 1
ATOM 1816 C C . ASP A 1 230 ? -2.902 -6.958 10.725 1.00 94.31 230 ASP A C 1
ATOM 1818 O O . ASP A 1 230 ? -1.742 -6.787 10.361 1.00 94.31 230 ASP A O 1
ATOM 1822 N N . ASN A 1 231 ? -3.275 -8.014 11.452 1.00 92.00 231 ASN A N 1
ATOM 1823 C CA . ASN A 1 231 ? -2.379 -9.087 11.907 1.00 92.00 231 ASN A CA 1
ATOM 1824 C C . ASN A 1 231 ? -1.053 -8.562 12.487 1.00 92.00 231 ASN A C 1
ATOM 1826 O O . ASN A 1 231 ? 0.039 -9.036 12.182 1.00 92.00 231 ASN A O 1
ATOM 1830 N N . SER A 1 232 ? -1.160 -7.490 13.265 1.00 86.69 232 SER A N 1
ATOM 1831 C CA . SER A 1 232 ? -0.027 -6.688 13.707 1.00 86.69 232 SER A CA 1
ATOM 1832 C C . SER A 1 232 ? -0.175 -6.318 15.173 1.00 86.69 232 SER A C 1
ATOM 1834 O O . SER A 1 232 ? -1.272 -6.392 15.736 1.00 86.69 232 SER A O 1
ATOM 1836 N N . CYS A 1 233 ? 0.919 -5.815 15.746 1.00 73.69 233 CYS A N 1
ATOM 1837 C CA . CYS A 1 233 ? 0.951 -5.212 17.076 1.00 73.69 233 CYS A CA 1
ATOM 1838 C C . CYS A 1 233 ? 0.653 -6.199 18.218 1.00 73.69 233 CYS A C 1
ATOM 1840 O O . CYS A 1 233 ? -0.105 -5.887 19.134 1.00 73.69 233 CYS A O 1
ATOM 1842 N N . ASP A 1 234 ? 1.288 -7.371 18.196 1.00 70.75 234 ASP A N 1
ATOM 1843 C CA . ASP A 1 234 ? 1.125 -8.422 19.210 1.00 70.75 234 ASP A CA 1
ATOM 1844 C C . ASP A 1 234 ? 1.476 -7.960 20.632 1.00 70.75 234 ASP A C 1
ATOM 1846 O O . ASP A 1 234 ? 0.930 -8.468 21.611 1.00 70.75 234 ASP A O 1
ATOM 1850 N N . SER A 1 235 ? 2.362 -6.968 20.740 1.00 66.25 235 SER A N 1
ATOM 1851 C CA . SER A 1 235 ? 2.788 -6.378 22.011 1.00 66.25 235 SER A CA 1
ATOM 1852 C C . SER A 1 235 ? 1.797 -5.347 22.581 1.00 66.25 235 SER A C 1
ATOM 1854 O O . SER A 1 235 ? 1.894 -4.979 23.754 1.00 66.25 235 SER A O 1
ATOM 1856 N N . LEU A 1 236 ? 0.824 -4.873 21.790 1.00 64.31 236 LEU A N 1
ATOM 1857 C CA . LEU A 1 236 ? -0.169 -3.895 22.241 1.00 64.31 236 LEU A CA 1
ATOM 1858 C C . LEU A 1 236 ? -1.313 -4.595 22.984 1.00 64.31 236 LEU A C 1
ATOM 1860 O O . LEU A 1 236 ? -2.262 -5.104 22.393 1.00 64.31 236 LEU A O 1
ATOM 1864 N N . THR A 1 237 ? -1.241 -4.581 24.315 1.00 61.50 237 THR A N 1
ATOM 1865 C CA . THR A 1 237 ? -2.313 -5.085 25.196 1.00 61.50 237 THR A CA 1
ATOM 1866 C C . THR A 1 237 ? -3.485 -4.103 25.341 1.00 61.50 237 THR A C 1
ATOM 1868 O O . THR A 1 237 ? -4.610 -4.521 25.633 1.00 61.50 237 THR A O 1
ATOM 1871 N N . SER A 1 238 ? -3.241 -2.806 25.112 1.00 62.44 238 SER A N 1
ATOM 1872 C CA . SER A 1 238 ? -4.240 -1.734 25.077 1.00 62.44 238 SER A CA 1
ATOM 1873 C C . SER A 1 238 ? -3.795 -0.601 24.141 1.00 62.44 238 SER A C 1
ATOM 1875 O O . SER A 1 238 ? -2.607 -0.419 23.881 1.00 62.44 238 SER A O 1
ATOM 1877 N N . PHE A 1 239 ? -4.754 0.162 23.611 1.00 65.44 239 PHE A N 1
ATOM 1878 C CA . PHE A 1 239 ? -4.500 1.223 22.628 1.00 65.44 239 PHE A CA 1
ATOM 1879 C C . PHE A 1 239 ? -5.043 2.570 23.117 1.00 65.44 239 PHE A C 1
ATOM 1881 O O . PHE A 1 239 ? -6.098 3.003 22.673 1.00 65.44 239 PHE A O 1
ATOM 1888 N N . ALA A 1 240 ? -4.358 3.220 24.060 1.00 58.44 240 ALA A N 1
ATOM 1889 C CA . ALA A 1 240 ? -4.785 4.515 24.597 1.00 58.44 240 ALA A CA 1
ATOM 1890 C C . ALA A 1 240 ? -4.348 5.667 23.675 1.00 58.44 240 ALA A C 1
ATOM 1892 O O . ALA A 1 240 ? -3.158 5.947 23.570 1.00 58.44 240 ALA A O 1
ATOM 1893 N N . LEU A 1 241 ? -5.285 6.370 23.024 1.00 63.56 241 LEU A N 1
ATOM 1894 C CA . LEU A 1 241 ? -4.967 7.357 21.973 1.00 63.56 241 LEU A CA 1
ATOM 1895 C C . LEU A 1 241 ? -5.033 8.858 22.327 1.00 63.56 241 LEU A C 1
ATOM 1897 O O . LEU A 1 241 ? -5.649 9.614 21.574 1.00 63.56 241 LEU A O 1
ATOM 1901 N N . PRO A 1 242 ? -4.342 9.382 23.356 1.00 67.88 242 PRO A N 1
ATOM 1902 C CA . PRO A 1 242 ? -4.066 10.822 23.398 1.00 67.88 242 PRO A CA 1
ATOM 1903 C C . PRO A 1 242 ? -3.221 11.306 22.203 1.00 67.88 242 PRO A C 1
ATOM 1905 O O . PRO A 1 242 ? -3.283 12.476 21.833 1.00 67.88 242 PRO A O 1
ATOM 1908 N N . ALA A 1 243 ? -2.436 10.410 21.593 1.00 79.81 243 ALA A N 1
ATOM 1909 C CA . ALA A 1 243 ? -1.465 10.748 20.554 1.00 79.81 243 ALA A CA 1
ATOM 1910 C C . ALA A 1 243 ? -2.079 11.114 19.188 1.00 79.81 243 ALA A C 1
ATOM 1912 O O . ALA A 1 243 ? -1.414 11.777 18.399 1.00 79.81 243 ALA A O 1
ATOM 1913 N N . PHE A 1 244 ? -3.330 10.732 18.892 1.00 87.19 244 PHE A N 1
ATOM 1914 C CA . PHE A 1 244 ? -3.970 10.985 17.586 1.00 87.19 244 PHE A CA 1
ATOM 1915 C C . PHE A 1 244 ? -5.286 11.765 17.744 1.00 87.19 244 PHE A C 1
ATOM 1917 O O . PHE A 1 244 ? -6.371 11.200 17.582 1.00 87.19 244 PHE A O 1
ATOM 1924 N N . PRO A 1 245 ? -5.226 13.071 18.060 1.00 87.44 245 PRO A N 1
ATOM 1925 C CA . PRO A 1 245 ? -6.413 13.854 18.410 1.00 87.44 245 PRO A CA 1
ATOM 1926 C C . PRO A 1 245 ? -7.431 14.003 17.268 1.00 87.44 245 PRO A C 1
ATOM 1928 O O . PRO A 1 245 ? -8.607 14.233 17.540 1.00 87.44 245 PRO A O 1
ATOM 1931 N N . ASN A 1 246 ? -7.019 13.831 16.006 1.00 92.25 246 ASN A N 1
ATOM 1932 C CA . ASN A 1 246 ? -7.858 13.996 14.808 1.00 92.25 246 ASN A CA 1
ATOM 1933 C C . ASN A 1 246 ? -8.196 12.675 14.086 1.00 92.25 246 ASN A C 1
ATOM 1935 O O . ASN A 1 246 ? -8.686 12.702 12.951 1.00 92.25 246 ASN A O 1
ATOM 1939 N N . LEU A 1 247 ? -7.947 11.526 14.724 1.00 93.19 247 LEU A N 1
ATOM 1940 C CA . LEU A 1 247 ? -8.224 10.215 14.145 1.00 93.19 247 LEU A CA 1
ATOM 1941 C C . LEU A 1 247 ? -9.734 9.988 13.995 1.00 93.19 247 LEU A C 1
ATOM 1943 O O . LEU A 1 247 ? -10.436 9.828 14.985 1.00 93.19 247 LEU A O 1
ATOM 1947 N N . LYS A 1 248 ? -10.224 9.904 12.753 1.00 95.31 248 LYS A N 1
ATOM 1948 C CA . LYS A 1 248 ? -11.651 9.721 12.428 1.00 95.31 248 LYS A CA 1
ATOM 1949 C C . LYS A 1 248 ? -12.030 8.270 12.159 1.00 95.31 248 LYS A C 1
ATOM 1951 O O . LYS A 1 248 ? -13.147 7.865 12.479 1.00 95.31 248 LYS A O 1
ATOM 1956 N N . TYR A 1 249 ? -11.113 7.504 11.572 1.00 96.25 249 TYR A N 1
ATOM 1957 C CA . TYR A 1 249 ? -11.352 6.130 11.139 1.00 96.25 249 TYR A CA 1
ATOM 1958 C C . TYR A 1 249 ? -10.280 5.208 11.702 1.00 96.25 249 TYR A C 1
ATOM 1960 O O . TYR A 1 249 ? -9.088 5.436 11.490 1.00 96.25 249 TYR A O 1
ATOM 1968 N N . MET A 1 250 ? -10.707 4.139 12.362 1.00 94.25 250 MET A N 1
ATOM 1969 C CA . MET A 1 250 ? -9.811 3.109 12.865 1.00 94.25 250 MET A CA 1
ATOM 1970 C C . MET A 1 250 ? -10.308 1.727 12.449 1.00 94.25 250 MET A C 1
ATOM 1972 O O . MET A 1 250 ? -11.483 1.393 12.621 1.00 94.25 250 MET A O 1
ATOM 1976 N N . ARG A 1 251 ? -9.408 0.913 11.896 1.00 94.94 251 ARG A N 1
ATOM 1977 C CA . ARG A 1 251 ? -9.692 -0.463 11.494 1.00 94.94 251 ARG A CA 1
ATOM 1978 C C . ARG A 1 251 ? -8.650 -1.409 12.072 1.00 94.94 251 ARG A C 1
ATOM 1980 O O . ARG A 1 251 ? -7.489 -1.328 11.693 1.00 94.94 251 ARG A O 1
ATOM 1987 N N . VAL A 1 252 ? -9.087 -2.318 12.937 1.00 92.75 252 VAL A N 1
ATOM 1988 C CA . VAL A 1 252 ? -8.249 -3.327 13.595 1.00 92.75 252 VAL A CA 1
ATOM 1989 C C . VAL A 1 252 ? -8.670 -4.705 13.117 1.00 92.75 252 VAL A C 1
ATOM 1991 O O . VAL A 1 252 ? -9.835 -5.081 13.251 1.00 92.75 252 VAL A O 1
ATOM 1994 N N . GLN A 1 253 ? -7.746 -5.461 12.541 1.00 94.19 253 GLN A N 1
ATOM 1995 C CA . GLN A 1 253 ? -8.024 -6.784 12.009 1.00 94.19 253 GLN A CA 1
ATOM 1996 C C . GLN A 1 253 ? -6.997 -7.808 12.471 1.00 94.19 253 GLN A C 1
ATOM 1998 O O . GLN A 1 253 ? -5.824 -7.491 12.607 1.00 94.19 253 GLN A O 1
ATOM 2003 N N . ARG A 1 254 ? -7.447 -9.042 12.716 1.00 92.94 254 ARG A N 1
ATOM 2004 C CA . ARG A 1 254 ? -6.589 -10.207 13.000 1.00 92.94 254 ARG A CA 1
ATOM 2005 C C . ARG A 1 254 ? -5.542 -9.987 14.110 1.00 92.94 254 ARG A C 1
ATOM 2007 O O . ARG A 1 254 ? -4.526 -10.661 14.130 1.00 92.94 254 ARG A O 1
ATOM 2014 N N . CYS A 1 255 ? -5.777 -9.077 15.058 1.00 88.38 255 CYS A N 1
ATOM 2015 C CA . CYS A 1 255 ? -4.881 -8.867 16.200 1.00 88.38 255 CYS A CA 1
ATOM 2016 C C . CYS A 1 255 ? -5.150 -9.936 17.272 1.00 88.38 255 CYS A C 1
ATOM 2018 O O . CYS A 1 255 ? -6.025 -9.767 18.125 1.00 88.38 255 CYS A O 1
ATOM 2020 N N . GLU A 1 256 ? -4.426 -11.055 17.218 1.00 82.81 256 GLU A N 1
ATOM 2021 C CA . GLU A 1 256 ? -4.713 -12.243 18.036 1.00 82.81 256 GLU A CA 1
ATOM 2022 C C . GLU A 1 256 ? -4.377 -12.089 19.524 1.00 82.81 256 GLU A C 1
ATOM 2024 O O . GLU A 1 256 ? -4.921 -12.821 20.351 1.00 82.81 256 GLU A O 1
ATOM 2029 N N . ASN A 1 257 ? -3.502 -11.150 19.889 1.00 84.00 257 ASN A N 1
ATOM 2030 C CA . ASN A 1 257 ? -3.100 -10.910 21.279 1.00 84.00 257 ASN A CA 1
ATOM 2031 C C . ASN A 1 257 ? -3.827 -9.735 21.946 1.00 84.00 257 ASN A C 1
ATOM 2033 O O . ASN A 1 257 ? -3.679 -9.524 23.149 1.00 84.00 257 ASN A O 1
ATOM 2037 N N . LEU A 1 258 ? -4.661 -9.010 21.196 1.00 86.00 258 LEU A N 1
ATOM 2038 C CA . LEU A 1 258 ? -5.404 -7.866 21.711 1.00 86.00 258 LEU A CA 1
ATOM 2039 C C . LEU A 1 258 ? -6.566 -8.335 22.600 1.00 86.00 258 LEU A C 1
ATOM 2041 O O . LEU A 1 258 ? -7.568 -8.843 22.100 1.00 86.00 258 LEU A O 1
ATOM 2045 N N . THR A 1 259 ? -6.450 -8.135 23.914 1.00 88.50 259 THR A N 1
ATOM 2046 C CA . THR A 1 259 ? -7.491 -8.498 24.896 1.00 88.50 259 THR A CA 1
ATOM 2047 C C . THR A 1 259 ? -8.428 -7.341 25.238 1.00 88.50 259 THR A C 1
ATOM 2049 O O . THR A 1 259 ? -9.595 -7.554 25.588 1.00 88.50 259 THR A O 1
ATOM 2052 N N . SER A 1 260 ? -7.941 -6.104 25.110 1.00 87.50 260 SER A N 1
ATOM 2053 C CA . SER A 1 260 ? -8.691 -4.889 25.417 1.00 87.50 260 SER A CA 1
ATOM 2054 C C . SER A 1 260 ? -8.380 -3.756 24.440 1.00 87.50 260 SER A C 1
ATOM 2056 O O . SER A 1 260 ? -7.245 -3.605 23.998 1.00 87.50 260 SER A O 1
ATOM 2058 N N . LEU A 1 261 ? -9.379 -2.931 24.117 1.00 87.38 261 LEU A N 1
ATOM 2059 C CA . LEU A 1 261 ? -9.210 -1.735 23.288 1.00 87.38 261 LEU A CA 1
ATOM 2060 C C . LEU A 1 261 ? -9.803 -0.504 23.990 1.00 87.38 261 LEU A C 1
ATOM 2062 O O . LEU A 1 261 ? -11.009 -0.448 24.226 1.00 87.38 261 LEU A O 1
ATOM 2066 N N . GLU A 1 262 ? -8.974 0.496 24.302 1.00 85.69 262 GLU A N 1
ATOM 2067 C CA . GLU A 1 262 ? -9.388 1.701 25.038 1.00 85.69 262 GLU A CA 1
ATOM 2068 C C . GLU A 1 262 ? -9.158 2.987 24.238 1.00 85.69 262 GLU A C 1
ATOM 2070 O O . GLU A 1 262 ? -8.129 3.637 24.344 1.00 85.69 262 GLU A O 1
ATOM 2075 N N . VAL A 1 263 ? -10.174 3.409 23.489 1.00 85.50 263 VAL A N 1
ATOM 2076 C CA . VAL A 1 263 ? -10.148 4.624 22.656 1.00 85.50 263 VAL A CA 1
ATOM 2077 C C . VAL A 1 263 ? -11.088 5.720 23.179 1.00 85.50 263 VAL A C 1
ATOM 2079 O O . VAL A 1 263 ? -11.425 6.659 22.463 1.00 85.50 263 VAL A O 1
ATOM 2082 N N . SER A 1 264 ? -11.493 5.623 24.449 1.00 82.81 264 SER A N 1
ATOM 2083 C CA . SER A 1 264 ? -12.459 6.514 25.118 1.00 82.81 264 SER A CA 1
ATOM 2084 C C . SER A 1 264 ? -12.050 7.989 25.152 1.00 82.81 264 SER A C 1
ATOM 2086 O O . SER A 1 264 ? -12.916 8.857 25.192 1.00 82.81 264 SER A O 1
ATOM 2088 N N . GLN A 1 265 ? -10.745 8.272 25.118 1.00 81.69 265 GLN A N 1
ATOM 2089 C CA . GLN A 1 265 ? -10.192 9.631 25.150 1.00 81.69 265 GLN A CA 1
ATOM 2090 C C . GLN A 1 265 ? -10.216 10.337 23.787 1.00 81.69 265 GLN A C 1
ATOM 2092 O O . GLN A 1 265 ? -9.938 11.533 23.717 1.00 81.69 265 GLN A O 1
ATOM 2097 N N . SER A 1 266 ? -10.526 9.625 22.697 1.00 84.25 266 SER A N 1
ATOM 2098 C CA . SER A 1 266 ? -10.635 10.260 21.385 1.00 84.25 266 SER A CA 1
ATOM 2099 C C . SER A 1 266 ? -11.884 11.138 21.315 1.00 84.25 266 SER A C 1
ATOM 2101 O O . SER A 1 266 ? -12.967 10.731 21.722 1.00 84.25 266 SER A O 1
ATOM 2103 N N . GLN A 1 267 ? -11.746 12.347 20.776 1.00 86.38 267 GLN A N 1
ATOM 2104 C CA . GLN A 1 267 ? -12.873 13.263 20.555 1.00 86.38 267 GLN A CA 1
ATOM 2105 C C . GLN A 1 267 ? -13.315 13.312 19.088 1.00 86.38 267 GLN A C 1
ATOM 2107 O O . GLN A 1 267 ? -14.319 13.942 18.762 1.00 86.38 267 GLN 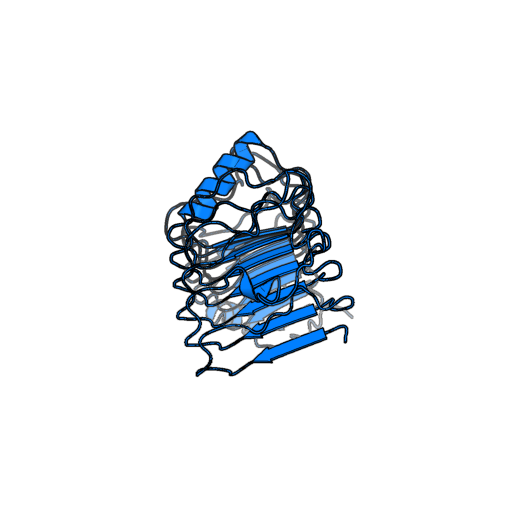A O 1
ATOM 2112 N N . SER A 1 268 ? -12.563 12.670 18.194 1.00 91.69 268 SER A N 1
ATOM 2113 C CA . SER A 1 268 ? -12.739 12.772 16.743 1.00 91.69 268 SER A CA 1
ATOM 2114 C C . SER A 1 268 ? -13.067 11.445 16.067 1.00 91.69 268 SER A C 1
ATOM 2116 O O . SER A 1 268 ? -13.493 11.462 14.911 1.00 91.69 268 SER A O 1
ATOM 2118 N N . LEU A 1 269 ? -12.908 10.312 16.763 1.00 92.69 269 LEU A N 1
ATOM 2119 C CA . LEU A 1 269 ? -13.145 8.989 16.193 1.00 92.69 269 LEU A CA 1
ATOM 2120 C C . LEU A 1 269 ? -14.633 8.793 15.918 1.00 92.69 269 LEU A C 1
ATOM 2122 O O . LEU A 1 269 ? -15.445 8.814 16.842 1.00 92.69 269 LEU A O 1
ATOM 2126 N N . GLN A 1 270 ? -14.962 8.597 14.643 1.00 94.50 270 GLN A N 1
ATOM 2127 C CA . GLN A 1 270 ? -16.327 8.455 14.133 1.00 94.50 270 GLN A CA 1
ATOM 2128 C C . GLN A 1 270 ? -16.626 7.001 13.783 1.00 94.50 270 GLN A C 1
ATOM 2130 O O . GLN A 1 270 ? -17.692 6.492 14.128 1.00 94.50 270 GLN A O 1
ATOM 2135 N N . ASN A 1 271 ? -15.654 6.315 13.175 1.00 95.62 271 ASN A N 1
ATOM 2136 C CA . ASN A 1 271 ? -15.842 4.977 12.634 1.00 95.62 271 ASN A CA 1
ATOM 2137 C C . ASN A 1 271 ? -14.783 4.012 13.169 1.00 95.62 271 ASN A C 1
ATOM 2139 O O . ASN A 1 271 ? -13.581 4.209 12.964 1.00 95.62 271 ASN A O 1
ATOM 2143 N N . LEU A 1 272 ? -15.246 2.934 13.803 1.00 94.69 272 LEU A N 1
ATOM 2144 C CA . LEU A 1 272 ? -14.407 1.855 14.311 1.00 94.69 272 LEU A CA 1
ATOM 2145 C C . LEU A 1 272 ? -14.847 0.517 13.717 1.00 94.69 272 LEU A C 1
ATOM 2147 O O . LEU A 1 272 ? -15.984 0.079 13.889 1.00 94.69 272 LEU A O 1
ATOM 2151 N N . SER A 1 273 ? -13.921 -0.156 13.040 1.00 95.31 273 SER A N 1
ATOM 2152 C CA . SER A 1 273 ? -14.115 -1.517 12.547 1.00 95.31 273 SER A CA 1
ATOM 2153 C C . SER A 1 273 ? -13.123 -2.463 13.208 1.00 95.31 273 SER A C 1
ATOM 2155 O O . SER A 1 273 ? -11.919 -2.230 13.169 1.00 95.31 273 SER A O 1
ATOM 2157 N N . ILE A 1 274 ? -13.632 -3.539 13.800 1.00 94.00 274 ILE A N 1
ATOM 2158 C CA . ILE A 1 274 ? -12.841 -4.587 14.435 1.00 94.00 274 ILE A CA 1
ATOM 2159 C C . ILE A 1 274 ? -13.215 -5.914 13.786 1.00 94.00 274 ILE A C 1
ATOM 2161 O O . ILE A 1 274 ? -14.399 -6.251 13.706 1.00 94.00 274 ILE A O 1
ATOM 2165 N N . SER A 1 275 ? -12.232 -6.675 13.303 1.00 94.62 275 SER A N 1
ATOM 2166 C CA . SER A 1 275 ? -12.517 -7.966 12.683 1.00 94.62 275 SER A CA 1
ATOM 2167 C C . SER A 1 275 ? -11.480 -9.042 12.967 1.00 94.62 275 SER A C 1
ATOM 2169 O O . SER A 1 275 ? -10.305 -8.856 12.688 1.00 94.62 275 SER A O 1
ATOM 2171 N N . GLY A 1 276 ? -11.909 -10.234 13.375 1.00 93.12 276 GLY A N 1
ATOM 2172 C CA . GLY A 1 276 ? -10.992 -11.371 13.529 1.00 93.12 276 GLY A CA 1
ATOM 2173 C C . GLY A 1 276 ? -10.071 -11.278 14.749 1.00 93.12 276 GLY A C 1
ATOM 2174 O O . GLY A 1 276 ? -9.033 -11.926 14.754 1.00 93.12 276 GLY A O 1
ATOM 2175 N N . CYS A 1 277 ? -10.410 -10.470 15.758 1.00 91.94 277 CYS A N 1
ATOM 2176 C CA . CYS A 1 277 ? -9.645 -10.372 17.005 1.00 91.94 277 CYS A CA 1
ATOM 2177 C C . CYS A 1 277 ? -10.212 -11.376 18.020 1.00 91.94 277 CYS A C 1
ATOM 2179 O O . CYS A 1 277 ? -11.200 -11.096 18.700 1.00 91.94 277 CYS A O 1
ATOM 2181 N N . SER A 1 278 ? -9.622 -12.571 18.087 1.00 91.00 278 SER A N 1
ATOM 2182 C CA . SER A 1 278 ? -10.187 -13.727 18.801 1.00 91.00 278 SER A CA 1
ATOM 2183 C C . SER A 1 278 ? -10.178 -13.603 20.329 1.00 91.00 278 SER A C 1
ATOM 2185 O O . SER A 1 278 ? -11.110 -14.086 20.969 1.00 91.00 278 SER A O 1
ATOM 2187 N N . LYS A 1 279 ? -9.166 -12.937 20.904 1.00 90.50 279 LYS A N 1
ATOM 2188 C CA . LYS A 1 279 ? -9.010 -12.728 22.357 1.00 90.50 279 LYS A CA 1
ATOM 2189 C C . LYS A 1 279 ? -9.599 -11.408 22.865 1.00 90.50 279 LYS A C 1
ATOM 2191 O O . LYS A 1 279 ? -9.503 -11.126 24.057 1.00 90.50 279 LYS A O 1
ATOM 2196 N N . LEU A 1 280 ? -10.187 -10.588 21.989 1.00 90.81 280 LEU A N 1
ATOM 2197 C CA . LEU A 1 280 ? -10.716 -9.284 22.380 1.00 90.81 280 LEU A CA 1
ATOM 2198 C C . LEU A 1 280 ? -11.991 -9.466 23.203 1.00 90.81 280 LEU A C 1
ATOM 2200 O O . LEU A 1 280 ? -13.016 -9.901 22.681 1.00 90.81 280 LEU A O 1
ATOM 2204 N N . GLU A 1 281 ? -11.928 -9.088 24.476 1.00 90.12 281 GLU A N 1
ATOM 2205 C CA . GLU A 1 281 ? -13.035 -9.236 25.424 1.00 90.12 281 GLU A CA 1
ATOM 2206 C C . GLU A 1 281 ? -13.629 -7.899 25.856 1.00 90.12 281 GLU A C 1
ATOM 2208 O O . GLU A 1 281 ? -14.797 -7.851 26.237 1.00 90.12 281 GLU A O 1
ATOM 2213 N N . ASN A 1 282 ? -12.839 -6.822 25.845 1.00 88.00 282 ASN A N 1
ATOM 2214 C CA . ASN A 1 282 ? -13.210 -5.540 26.441 1.00 88.00 282 ASN A CA 1
ATOM 2215 C C . ASN A 1 282 ? -12.969 -4.376 25.478 1.00 88.00 282 ASN A C 1
ATOM 2217 O O . ASN A 1 282 ? -11.917 -4.289 24.847 1.00 88.00 282 ASN A O 1
ATOM 2221 N N . ILE A 1 283 ? -13.918 -3.440 25.424 1.00 89.31 283 ILE A N 1
ATOM 2222 C CA . ILE A 1 283 ? -13.795 -2.202 24.651 1.00 89.31 283 ILE A CA 1
ATOM 2223 C C . ILE A 1 283 ? -14.284 -0.999 25.461 1.00 89.31 283 ILE A C 1
ATOM 2225 O O . ILE A 1 283 ? -15.301 -1.064 26.155 1.00 89.31 283 ILE A O 1
ATOM 2229 N N . ARG A 1 284 ? -13.575 0.122 25.344 1.00 88.81 284 ARG A N 1
ATOM 2230 C CA . ARG A 1 284 ? -14.003 1.435 25.840 1.00 88.81 284 ARG A CA 1
ATOM 2231 C C . ARG A 1 284 ? -13.948 2.425 24.690 1.00 88.81 284 ARG A C 1
ATOM 2233 O O . ARG A 1 284 ? -12.870 2.705 24.170 1.00 88.81 284 ARG A O 1
ATOM 2240 N N . LEU A 1 285 ? -15.113 2.920 24.289 1.00 89.56 285 LEU A N 1
ATOM 2241 C CA . LEU A 1 285 ? -15.284 3.733 23.088 1.00 89.56 285 LEU A CA 1
ATOM 2242 C C . LEU A 1 285 ? -15.623 5.187 23.438 1.00 89.56 285 LEU A C 1
ATOM 2244 O O . LEU A 1 285 ? -16.159 5.439 24.520 1.00 89.56 285 LEU A O 1
ATOM 2248 N N . PRO A 1 286 ? -15.302 6.148 22.556 1.00 88.44 286 PRO A N 1
ATOM 2249 C CA . PRO A 1 286 ? -15.599 7.551 22.789 1.00 88.44 286 PRO A CA 1
ATOM 2250 C C . PRO A 1 286 ? -17.058 7.896 22.474 1.00 88.44 286 PRO A C 1
ATOM 2252 O O . PRO A 1 286 ? -17.741 7.215 21.705 1.00 88.44 286 PRO A O 1
ATOM 2255 N N . ALA A 1 287 ? -17.524 9.018 23.025 1.00 88.38 287 ALA A N 1
ATOM 2256 C CA . ALA A 1 287 ? -18.854 9.560 22.739 1.00 88.38 287 ALA A CA 1
ATOM 2257 C C . ALA A 1 287 ? -19.013 10.049 21.285 1.00 88.38 287 ALA A C 1
ATOM 2259 O O . ALA A 1 287 ? -20.131 10.126 20.789 1.00 88.38 287 ALA A O 1
ATOM 2260 N N . SER A 1 288 ? -17.907 10.359 20.596 1.00 90.31 288 SER A N 1
ATOM 2261 C CA . SER A 1 288 ? -17.895 10.820 19.200 1.00 90.31 288 SER A CA 1
ATOM 2262 C C . SER A 1 288 ? -18.220 9.727 18.176 1.00 90.31 288 SER A C 1
ATOM 2264 O O . SER A 1 288 ? -18.421 10.039 17.002 1.00 90.31 288 SER A O 1
ATOM 2266 N N . LEU A 1 289 ? -18.230 8.457 18.593 1.00 92.75 289 LEU A N 1
ATOM 2267 C CA . LEU A 1 289 ? -18.339 7.320 17.688 1.00 92.75 289 LEU A CA 1
ATOM 2268 C C . LEU A 1 289 ? -19.764 7.179 17.133 1.00 92.75 289 LEU A C 1
ATOM 2270 O O . LEU A 1 289 ? -20.719 6.984 17.88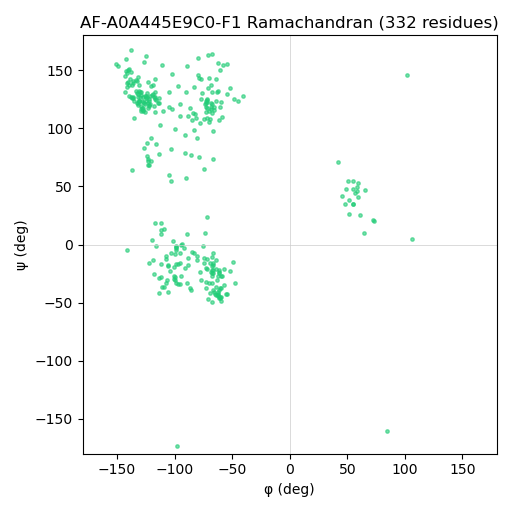4 1.00 92.75 289 LEU A O 1
ATOM 2274 N N . SER A 1 290 ? -19.896 7.232 15.808 1.00 92.75 290 SER A N 1
ATOM 2275 C CA . SER A 1 290 ? -21.164 7.088 15.084 1.00 92.75 290 SER A CA 1
ATOM 2276 C C . SER A 1 290 ? -21.372 5.690 14.511 1.00 92.75 290 SER A C 1
ATOM 2278 O O . SER A 1 290 ? -22.515 5.236 14.415 1.00 92.75 290 SER A O 1
ATOM 2280 N N . GLU A 1 291 ? -20.284 5.004 14.150 1.00 94.38 291 GLU A N 1
ATOM 2281 C CA . GLU A 1 291 ? -20.329 3.687 13.519 1.00 94.38 291 GLU A CA 1
ATOM 2282 C C . GLU A 1 291 ? -19.366 2.702 14.191 1.00 94.38 291 GLU A C 1
ATOM 2284 O O . GLU A 1 291 ? -18.160 2.941 14.304 1.00 94.38 291 GLU A O 1
ATOM 2289 N N . LEU A 1 292 ? -19.907 1.548 14.583 1.00 94.81 292 LEU A N 1
ATOM 2290 C CA . LEU A 1 292 ? -19.164 0.415 15.119 1.00 94.81 292 LEU A CA 1
ATOM 2291 C C . LEU A 1 292 ? -19.479 -0.843 14.309 1.00 94.81 292 LEU A C 1
ATOM 2293 O O . LEU A 1 292 ? -20.632 -1.259 14.204 1.00 94.81 292 LEU A O 1
ATOM 2297 N N . SER A 1 293 ? -18.446 -1.478 13.764 1.00 94.88 293 SER A N 1
ATOM 2298 C CA . SER A 1 293 ? -18.555 -2.756 13.057 1.00 94.88 293 SER A CA 1
ATOM 2299 C C . SER A 1 293 ? -17.652 -3.790 13.714 1.00 94.88 293 SER A C 1
ATOM 2301 O O . SER A 1 293 ? -16.438 -3.604 13.751 1.00 94.88 293 SER A O 1
ATOM 2303 N N . ILE A 1 294 ? -18.233 -4.874 14.223 1.00 94.25 294 ILE A N 1
ATOM 2304 C CA . ILE A 1 294 ? -17.520 -5.977 14.873 1.00 94.25 294 ILE A CA 1
ATOM 2305 C C . ILE A 1 294 ? -17.849 -7.268 14.127 1.00 94.25 294 ILE A C 1
ATOM 2307 O O . ILE A 1 294 ? -19.018 -7.597 13.935 1.00 94.25 294 ILE A O 1
ATOM 2311 N N . ASN A 1 295 ? -16.829 -7.992 13.672 1.00 94.19 295 ASN A N 1
ATOM 2312 C CA . ASN A 1 295 ? -17.028 -9.251 12.957 1.00 94.19 295 ASN A CA 1
ATOM 2313 C C . ASN A 1 295 ? -15.978 -10.287 13.352 1.00 94.19 295 ASN A C 1
ATOM 2315 O O . ASN A 1 295 ? -14.788 -9.995 13.330 1.00 94.19 295 ASN A O 1
ATOM 2319 N N . ARG A 1 296 ? -16.375 -11.539 13.589 1.00 92.81 296 ARG A N 1
ATOM 2320 C CA . ARG A 1 296 ? -15.423 -12.628 13.890 1.00 92.81 296 ARG A CA 1
ATOM 2321 C C . ARG A 1 296 ? -14.583 -12.317 15.146 1.00 92.81 296 ARG A C 1
ATOM 2323 O O . ARG A 1 296 ? -13.380 -12.560 15.161 1.00 92.81 296 ARG A O 1
ATOM 2330 N N . CYS A 1 297 ? -15.213 -11.758 16.177 1.00 93.12 297 CYS A N 1
ATOM 2331 C CA . CYS A 1 297 ? -14.618 -11.442 17.480 1.00 93.12 297 CYS A CA 1
ATOM 2332 C C . CYS A 1 297 ? -15.435 -12.149 18.581 1.00 93.12 297 CYS A C 1
ATOM 2334 O O . CYS A 1 297 ? -16.179 -11.485 19.304 1.00 93.12 297 CYS A O 1
ATOM 2336 N N . PRO A 1 298 ? -15.343 -13.486 18.703 1.00 92.25 298 PRO A N 1
ATOM 2337 C CA . PRO A 1 298 ? -16.341 -14.310 19.389 1.00 92.25 298 PRO A CA 1
ATOM 2338 C C . PRO A 1 298 ? -16.622 -13.885 20.836 1.00 92.25 298 PRO A C 1
ATOM 2340 O O . PRO A 1 298 ? -17.787 -13.808 21.223 1.00 92.25 298 PRO A O 1
ATOM 2343 N N . LEU A 1 299 ? -15.585 -13.552 21.614 1.00 93.00 299 LEU A N 1
ATOM 2344 C CA . LEU A 1 299 ? -15.730 -13.169 23.022 1.00 93.00 299 LEU A CA 1
ATOM 2345 C C . LEU A 1 299 ? -16.461 -11.827 23.183 1.00 93.00 299 LEU A C 1
ATOM 2347 O O . LEU A 1 299 ? -17.430 -11.722 23.934 1.00 93.00 299 LEU A O 1
ATOM 2351 N N . LEU A 1 300 ? -16.038 -10.799 22.442 1.00 91.75 300 LEU A N 1
ATOM 2352 C CA . LEU A 1 300 ? -16.698 -9.492 22.441 1.00 91.75 300 LEU A CA 1
ATOM 2353 C C . LEU A 1 300 ? -18.128 -9.579 21.894 1.00 91.75 300 LEU A C 1
ATOM 2355 O O . LEU A 1 300 ? -19.050 -8.987 22.453 1.00 91.75 300 LEU A O 1
ATOM 2359 N N . GLU A 1 301 ? -18.320 -10.325 20.809 1.00 91.56 301 GLU A N 1
ATOM 2360 C CA . GLU A 1 301 ? -19.621 -10.504 20.171 1.00 91.56 301 GLU A CA 1
ATOM 2361 C C . GLU A 1 301 ? -20.625 -11.181 21.116 1.00 91.56 301 GLU A C 1
ATOM 2363 O O . GLU A 1 301 ? -21.765 -10.723 21.214 1.00 91.56 301 GLU A O 1
ATOM 2368 N N . GLU A 1 302 ? -20.210 -12.209 21.863 1.00 91.12 302 GLU A N 1
ATOM 2369 C CA . GLU A 1 302 ? -21.043 -12.868 22.876 1.00 91.12 302 GLU A CA 1
ATOM 2370 C C . GLU A 1 302 ? -21.485 -11.888 23.975 1.00 91.12 302 GLU A C 1
ATOM 2372 O O . GLU A 1 302 ? -22.665 -11.838 24.342 1.00 91.12 302 GLU A O 1
ATOM 2377 N N . ARG A 1 303 ? -20.561 -11.062 24.478 1.00 91.56 303 ARG A N 1
ATOM 2378 C CA . ARG A 1 303 ? -20.862 -10.074 25.525 1.00 91.56 303 ARG A CA 1
ATOM 2379 C C . ARG A 1 303 ? -21.796 -8.970 25.032 1.00 91.56 303 ARG A C 1
ATOM 2381 O O . ARG A 1 303 ? -22.714 -8.577 25.754 1.00 91.56 303 ARG A O 1
ATOM 2388 N N . ILE A 1 304 ? -21.624 -8.509 23.793 1.00 89.75 304 ILE A N 1
ATOM 2389 C CA . ILE A 1 304 ? -22.525 -7.528 23.171 1.00 89.75 304 ILE A CA 1
ATOM 2390 C C . ILE A 1 304 ? -23.925 -8.122 22.980 1.00 89.75 304 ILE A C 1
ATOM 2392 O O . ILE A 1 304 ? -24.913 -7.464 23.304 1.00 89.75 304 ILE A O 1
ATOM 2396 N N . GLN A 1 305 ? -24.034 -9.374 22.524 1.00 86.31 305 GLN A N 1
ATOM 2397 C CA . GLN A 1 305 ? -25.325 -10.059 22.379 1.00 86.31 305 GLN A CA 1
ATOM 2398 C C . GLN A 1 305 ? -26.062 -10.211 23.714 1.00 86.31 305 GLN A C 1
ATOM 2400 O O . GLN A 1 305 ? -27.276 -10.014 23.775 1.00 86.31 305 GLN A O 1
ATOM 2405 N N . LYS A 1 306 ? -25.329 -10.508 24.792 1.00 89.25 306 LYS A N 1
ATOM 2406 C CA . LYS A 1 306 ? -25.868 -10.601 26.157 1.00 89.25 306 LYS A CA 1
ATOM 2407 C C . LYS A 1 306 ? -26.162 -9.240 26.801 1.00 89.25 306 LYS A C 1
ATOM 2409 O O . LYS A 1 306 ? -26.645 -9.217 27.929 1.00 89.25 306 LYS A O 1
ATOM 2414 N N . LYS A 1 307 ? -25.892 -8.124 26.107 1.00 86.50 307 LYS A N 1
ATOM 2415 C CA . LYS A 1 307 ? -25.962 -6.756 26.650 1.00 86.50 307 LYS A CA 1
ATOM 2416 C C . LYS A 1 307 ? -25.215 -6.633 27.981 1.00 86.50 307 LYS A C 1
ATOM 2418 O O . LYS A 1 307 ? -25.753 -6.113 28.956 1.00 86.50 307 LYS A O 1
ATOM 2423 N N . ASP A 1 308 ? -23.986 -7.146 28.012 1.00 89.25 308 ASP A N 1
ATOM 2424 C CA . ASP A 1 308 ? -23.129 -7.129 29.197 1.00 89.25 308 ASP A CA 1
ATOM 2425 C C . ASP A 1 308 ? -23.080 -5.715 29.826 1.00 89.25 308 ASP A C 1
ATOM 2427 O O . ASP A 1 308 ? -22.741 -4.759 29.117 1.00 89.25 308 ASP A O 1
ATOM 2431 N N . PRO A 1 309 ? -23.392 -5.555 31.130 1.00 86.88 309 PRO A N 1
ATOM 2432 C CA . PRO A 1 309 ? -23.433 -4.253 31.802 1.00 86.88 309 PRO A CA 1
ATOM 2433 C C . PRO A 1 309 ? -22.130 -3.447 31.740 1.00 86.88 309 PRO A C 1
ATOM 2435 O O . PRO A 1 309 ? -22.163 -2.232 31.913 1.00 86.88 309 PRO A O 1
ATOM 2438 N N . HIS A 1 310 ? -20.987 -4.091 31.496 1.00 85.38 310 HIS A N 1
ATOM 2439 C CA . HIS A 1 310 ? -19.687 -3.429 31.411 1.00 85.38 310 HIS A CA 1
ATOM 2440 C C . HIS A 1 310 ? -19.341 -2.919 30.006 1.00 85.38 310 HIS A C 1
ATOM 2442 O O . HIS A 1 310 ? -18.461 -2.070 29.878 1.00 85.38 310 HIS A O 1
ATOM 2448 N N . ILE A 1 311 ? -20.013 -3.411 28.959 1.00 86.50 311 ILE A N 1
ATOM 2449 C CA . ILE A 1 311 ? -19.756 -3.024 27.559 1.00 86.50 311 ILE A CA 1
ATOM 2450 C C . ILE A 1 311 ? -20.940 -2.264 26.978 1.00 86.50 311 ILE A C 1
ATOM 2452 O O . ILE A 1 311 ? -20.759 -1.273 26.281 1.00 86.50 311 ILE A O 1
ATOM 2456 N N . TRP A 1 312 ? -22.165 -2.699 27.264 1.00 87.81 312 TRP A N 1
ATOM 2457 C CA . TRP A 1 312 ? -23.353 -2.125 26.647 1.00 87.81 312 TRP A CA 1
ATOM 2458 C C . TRP A 1 312 ? -23.464 -0.599 26.822 1.00 87.81 312 TRP A C 1
ATOM 2460 O O . TRP A 1 312 ? -23.725 0.074 25.823 1.00 87.81 312 TRP A O 1
ATOM 2470 N N . PRO A 1 313 ? -23.177 -0.009 28.004 1.00 86.31 313 PRO A N 1
ATOM 2471 C CA . PRO A 1 313 ? -23.210 1.445 28.170 1.00 86.31 313 PRO A CA 1
ATOM 2472 C C . PRO A 1 313 ? -22.206 2.204 27.292 1.00 86.31 313 PRO A C 1
ATOM 2474 O O . PRO A 1 313 ? -22.463 3.352 26.948 1.00 86.31 313 PRO A O 1
ATOM 2477 N N . SER A 1 314 ? -21.080 1.582 26.912 1.00 82.88 314 SER A N 1
ATOM 2478 C CA . SER A 1 314 ? -20.054 2.214 26.069 1.00 82.88 314 SER A CA 1
ATOM 2479 C C . SER A 1 314 ? -20.363 2.142 24.574 1.00 82.88 314 SER A C 1
ATOM 2481 O O . SER A 1 314 ? -19.648 2.748 23.781 1.00 82.88 314 SER A O 1
ATOM 2483 N N . ILE A 1 315 ? -21.410 1.411 24.178 1.00 86.69 315 ILE A N 1
ATOM 2484 C CA . ILE A 1 315 ? -21.834 1.296 22.778 1.00 86.69 315 ILE A CA 1
ATOM 2485 C C . ILE A 1 315 ? -23.283 1.733 22.554 1.00 86.69 315 ILE A C 1
ATOM 2487 O O . ILE A 1 315 ? -23.675 1.995 21.423 1.00 86.69 315 ILE A O 1
ATOM 2491 N N . SER A 1 316 ? -24.091 1.857 23.611 1.00 84.38 316 SER A N 1
ATOM 2492 C CA . SER A 1 316 ? -25.522 2.167 23.512 1.00 84.38 316 SER A CA 1
ATOM 2493 C C . SER A 1 316 ? -25.850 3.571 23.001 1.00 84.38 316 SER A C 1
ATOM 2495 O O . SER A 1 316 ? -27.008 3.832 22.694 1.00 84.38 316 SER A O 1
ATOM 2497 N N . HIS A 1 317 ? -24.882 4.478 22.894 1.00 83.50 317 HIS A N 1
ATOM 2498 C CA . HIS A 1 317 ? -25.073 5.793 22.268 1.00 83.50 317 HIS A CA 1
ATOM 2499 C C . HIS A 1 317 ? -24.812 5.791 20.756 1.00 83.50 317 HIS A C 1
ATOM 2501 O O . HIS A 1 317 ? -25.134 6.767 20.088 1.00 83.50 317 HIS A O 1
ATOM 2507 N N . ILE A 1 318 ? -24.228 4.720 20.213 1.00 89.06 318 ILE A N 1
ATOM 2508 C CA . ILE A 1 318 ? -23.768 4.665 18.823 1.00 89.06 318 ILE A CA 1
ATOM 2509 C C . ILE A 1 318 ? -24.965 4.483 17.884 1.00 89.06 318 ILE A C 1
ATOM 2511 O O . ILE A 1 318 ? -25.796 3.587 18.075 1.00 89.06 318 ILE A O 1
ATOM 2515 N N . SER A 1 319 ? -25.024 5.320 16.845 1.00 87.25 319 SER A N 1
ATOM 2516 C CA . SER A 1 319 ? -26.106 5.343 15.853 1.00 87.25 319 SER A CA 1
ATOM 2517 C C . SER A 1 319 ? -26.167 4.069 15.011 1.00 87.25 319 SER A C 1
ATOM 2519 O O . SER A 1 319 ? -27.250 3.553 14.729 1.00 87.25 319 SER A O 1
ATOM 2521 N N . TYR A 1 320 ? -25.009 3.550 14.602 1.00 88.81 320 TYR A N 1
ATOM 2522 C CA . TYR A 1 320 ? -24.914 2.355 13.776 1.00 88.81 320 TYR A CA 1
ATOM 2523 C C . TYR A 1 320 ? -23.981 1.322 14.403 1.00 88.81 320 TYR A C 1
ATOM 2525 O O . TYR A 1 320 ? -22.774 1.530 14.509 1.00 88.81 320 TYR A O 1
ATOM 2533 N N . ILE A 1 321 ? -24.547 0.178 14.782 1.00 90.75 321 ILE A N 1
ATOM 2534 C CA . ILE A 1 321 ? -23.803 -0.961 15.315 1.00 90.75 321 ILE A CA 1
ATOM 2535 C C . ILE A 1 321 ? -24.082 -2.164 14.417 1.00 90.75 321 ILE A C 1
ATOM 2537 O O . ILE A 1 321 ? -25.233 -2.575 14.265 1.00 90.75 321 ILE A O 1
ATOM 2541 N N . SER A 1 322 ? -23.036 -2.740 13.832 1.00 90.44 322 SER A N 1
ATOM 2542 C CA . SER A 1 322 ? -23.104 -3.979 13.056 1.00 90.44 322 SER A CA 1
ATOM 2543 C C . SER A 1 322 ? -22.272 -5.058 13.731 1.00 90.44 322 SER A C 1
ATOM 2545 O O . SER A 1 322 ? -21.087 -4.857 13.996 1.00 90.44 322 SER A O 1
ATOM 2547 N N . VAL A 1 323 ? -22.899 -6.200 14.013 1.00 86.56 323 VAL A N 1
ATOM 2548 C CA . VAL A 1 323 ? -22.254 -7.375 14.603 1.00 86.56 323 VAL A CA 1
ATOM 2549 C C . VAL A 1 323 ? -22.616 -8.604 13.773 1.00 86.56 323 VAL A C 1
ATOM 2551 O O . VAL A 1 323 ? -23.796 -8.837 13.513 1.00 86.56 323 VAL A O 1
ATOM 2554 N N . TYR A 1 324 ? -21.627 -9.381 13.317 1.00 80.94 324 TYR A N 1
ATOM 2555 C CA . TYR A 1 324 ? -21.820 -10.483 12.350 1.00 80.94 324 TYR A CA 1
ATOM 2556 C C . TYR A 1 324 ? -22.514 -10.059 11.041 1.00 80.94 324 TYR A C 1
ATOM 2558 O O . TYR A 1 324 ? -23.344 -10.790 10.495 1.00 80.94 324 TYR A O 1
ATOM 2566 N N . GLY A 1 325 ? -22.250 -8.842 10.561 1.00 70.62 325 GLY A N 1
ATOM 2567 C CA . GLY A 1 325 ? -22.963 -8.276 9.411 1.00 70.62 325 GLY A CA 1
ATOM 2568 C C . GLY A 1 325 ? -24.464 -8.037 9.642 1.00 70.62 325 GLY A C 1
ATOM 2569 O O . GLY A 1 325 ? -25.182 -7.740 8.689 1.00 70.62 325 GLY A O 1
ATOM 2570 N N . LYS A 1 326 ? -24.957 -8.156 10.884 1.00 78.31 326 LYS A N 1
ATOM 2571 C CA . LYS A 1 326 ? -26.332 -7.823 11.269 1.00 78.31 326 LYS A CA 1
ATOM 2572 C C . LYS A 1 326 ? -26.345 -6.511 12.037 1.00 78.31 326 LYS A C 1
ATOM 2574 O O . LYS A 1 326 ? -25.604 -6.332 13.001 1.00 78.31 326 LYS A O 1
ATOM 2579 N N . GLN A 1 327 ? -27.235 -5.609 11.642 1.00 79.38 327 GLN A N 1
ATOM 2580 C CA . GLN A 1 327 ? -27.427 -4.352 12.351 1.00 79.38 327 GLN A CA 1
ATOM 2581 C C . GLN A 1 327 ? -28.136 -4.600 13.688 1.00 79.38 327 GLN A C 1
ATOM 2583 O O . GLN A 1 327 ? -29.235 -5.160 13.728 1.00 79.38 327 GLN A O 1
ATOM 2588 N N . ILE A 1 328 ? -27.528 -4.151 14.783 1.00 78.50 328 ILE A N 1
ATOM 2589 C CA . ILE A 1 328 ? -28.171 -4.094 16.092 1.00 78.50 328 ILE A CA 1
ATOM 2590 C C . ILE A 1 328 ? -28.972 -2.793 16.134 1.00 78.50 328 ILE A C 1
ATOM 2592 O O . ILE A 1 328 ? -28.410 -1.701 16.103 1.00 78.50 328 ILE A O 1
ATOM 2596 N N . ARG A 1 329 ? -30.305 -2.898 16.178 1.00 61.19 329 ARG A N 1
ATOM 2597 C CA . ARG A 1 329 ? -31.166 -1.722 16.343 1.00 61.19 329 ARG A CA 1
ATOM 2598 C C . ARG A 1 329 ? -31.055 -1.221 17.775 1.00 61.19 329 ARG A C 1
ATOM 2600 O O . ARG A 1 329 ? -31.403 -1.925 18.723 1.00 61.19 329 ARG A O 1
ATOM 2607 N N . ASN A 1 330 ? -30.581 0.006 17.915 1.00 60.53 330 ASN A N 1
ATOM 2608 C CA . ASN A 1 330 ? -30.546 0.698 19.183 1.00 60.53 330 ASN A CA 1
ATOM 2609 C C . ASN A 1 330 ? -31.917 1.358 19.385 1.00 60.53 330 ASN A C 1
ATOM 2611 O O . ASN A 1 330 ? -32.259 2.313 18.697 1.00 60.53 330 ASN A O 1
ATOM 2615 N N . HIS A 1 331 ? -32.746 0.824 20.283 1.00 50.97 331 HIS A N 1
ATOM 2616 C CA . HIS A 1 331 ? -34.084 1.374 20.564 1.00 50.97 331 HIS A CA 1
ATOM 2617 C C . HIS A 1 331 ? -34.044 2.686 21.375 1.00 50.97 331 HIS A C 1
ATOM 2619 O O . HIS A 1 331 ? -35.075 3.143 21.855 1.00 50.97 331 HIS A O 1
ATOM 2625 N N . SER A 1 332 ? -32.858 3.273 21.543 1.00 49.94 332 SER A N 1
ATOM 2626 C CA . SER A 1 332 ? -32.591 4.422 22.413 1.00 49.94 332 SER A CA 1
ATOM 2627 C C . SER A 1 332 ? -32.632 5.768 21.676 1.00 49.94 332 SER A C 1
ATOM 2629 O O . SER A 1 332 ? -32.551 6.807 22.320 1.00 49.94 332 SER A O 1
ATOM 2631 N N . THR A 1 333 ? -32.754 5.770 20.344 1.00 39.38 333 THR A N 1
ATOM 2632 C CA . THR A 1 333 ? -32.916 6.988 19.535 1.00 39.38 333 THR A CA 1
ATOM 2633 C C . THR A 1 333 ? -34.279 6.965 18.851 1.00 39.38 333 THR A C 1
ATOM 2635 O O . THR A 1 333 ? -34.430 6.462 17.735 1.00 39.38 333 THR A O 1
ATOM 2638 N N . SER A 1 334 ? -35.298 7.453 19.552 1.00 33.59 334 SER A N 1
ATOM 2639 C CA . SER A 1 334 ? -36.597 7.852 19.000 1.00 33.59 334 SER A CA 1
ATOM 2640 C C . SER A 1 334 ? -37.034 9.148 19.652 1.00 33.59 334 SER A C 1
ATOM 2642 O O . SER A 1 334 ? -36.851 9.249 20.886 1.00 33.59 334 SER A O 1
#

pLDDT: mean 85.09, std 11.72, range [33.59, 98.25]

Organism: Arachis hypogaea (NCBI:txid3818)

Mean predicted aligned error: 8.04 Å

InterPro domains:
  IPR032675 Leucine-rich repeat domain superfamily [G3DSA:3.80.10.10] (1-131)
  IPR032675 Leucine-rich repeat domain superfamily [G3DSA:3.80.10.10] (132-315)

Solvent-accessible surface area (backbone atoms only — not comparable to full-atom values): 16435 Å² total; per-residue (Å²): 109,45,66,48,79,47,65,72,43,50,86,36,56,65,69,72,61,54,15,72,44,79,54,30,28,37,41,36,41,30,36,30,46,48,22,37,48,51,47,70,49,35,41,41,63,96,88,59,96,61,87,85,71,64,21,25,64,42,22,30,36,41,38,39,33,41,23,60,42,24,33,40,59,56,64,75,90,51,63,102,85,55,37,58,34,54,42,25,31,35,43,34,40,32,44,24,42,43,27,32,62,54,54,57,64,53,28,69,43,21,31,35,42,39,40,29,40,25,36,50,23,46,29,48,67,46,50,37,86,57,27,29,34,41,35,40,34,56,48,76,51,53,51,78,52,87,78,65,48,65,54,20,31,34,41,37,38,28,30,56,71,53,50,52,50,50,38,59,47,40,68,74,65,60,29,65,44,28,31,36,42,33,45,28,55,21,78,61,80,45,68,50,47,91,53,42,75,52,74,38,26,30,32,42,37,39,31,47,25,37,35,58,51,73,50,55,89,86,45,69,44,64,45,28,30,34,42,38,39,28,45,27,35,55,78,43,55,57,52,74,40,77,22,36,57,44,29,30,36,42,37,43,29,41,25,62,54,26,38,35,42,37,40,46,79,28,72,39,33,29,37,42,38,41,33,43,23,56,48,24,59,47,62,38,50,26,90,48,32,43,36,40,37,43,33,65,24,62,51,33,52,52,40,57,76,68,53,33,84,85,42,37,75,53,51,64,80,34,80,39,37,29,49,75,88,39,73,56,83,62,89,80,79,125

Radius of gyration: 24.42 Å; Cα contacts (8 Å, |Δi|>4): 883; chains: 1; bounding box: 59×37×72 Å

Sequence (334 aa):
MTELVLSGCGNCWVLPSLGQLPSLKTLEISCFDKVKMIGGEFYKDDGTDHQGEIPFRSLKTLYISGMPCWEKWESFECDDDDAPFPQLEVLSIWDCPKLRGDFPTFLPSLKDLGIARCEQLGCYLPRAPIIQQLMMFDIQEARMRDVPLSTLESLSISGEQQVEYVFNAMTRTQPTSLTWLEISNCSSAISFPGDSLPPSLRSLSIIDCKNVEFPMQHQQHHSLQKLHIDNSCDSLTSFALPAFPNLKYMRVQRCENLTSLEVSQSQSLQNLSISGCSKLENIRLPASLSELSINRCPLLEERIQKKDPHIWPSISHISYISVYGKQIRNHSTS

Secondary structure (DSSP, 8-state):
--EEEEE--TT-SS----TT-TT--EEEEE--TT--EE-GGGTS-TT---TTPPTTTT--EEEEE--TT--EE------TT--S-TT--EEEEES-TT-BS---SB-TT--EEEEES-TT---PPPB-TT--EEEEES-SS-------TTT-SEEEEESHHHHHHHHHHHHHH--SS--EEEEEEEEEEEE-GGG---TT--EEEEEEEEEEE-S-SS---TT--EEEEES--TT-S----TT-TT--EEEEE--TT--EEE-TT-SS--EEEEES-TT--EEE--TT--EEEEES-HHHHHHHHTT-TTTHHHHTT-SEEEETTEEE--TT--

Foldseek 3Di:
DAEDAAEDQCVDQADAQQQPPPRHAYYAAYQPARHAEHDPRNNDPPPDPPPPDQGQPRHAYYHYEQHANHAEYDADDDPPPGHSHARHAEDAYYNHQNYEDEDRQAHANHAEYHYENNARYCYEDHPYQQHAYYHEYNYHNHPYDDDPLQNYQYDADEDDVGLVVVQVVCLVPLHQRHAYYEYEHAADADEHHPLDDRQQHAEYAYENAAHYDHSADDAANANYAYYHYELYDLVPQEDEPPRHQQHAYYEAYQNANHQEYEDQPHPHHAEYEYYNHANHQYYAAHLNYQEYHYENHVNNLVCVVVCPPRHVVRCLNHNWYHYNNDTDDNPPPD

Nearest PDB structures (foldseek):
  4puf-assembly1_B  TM=4.785E-01  e=9.663E-03  Salmonella enterica subsp. enterica serovar Typhimurium str. 14028S
  8glv-assembly1_EM  TM=6.182E-01  e=3.722E-01  Chlamydomonas reinhardtii
  8tzf-assembly1_A  TM=3.558E-01  e=1.037E-01  Homo sapiens
  1jl5-assembly1_A  TM=4.502E-01  e=3.328E+00  Yersinia pestis